Protein AF-A0A8T3T2T7-F1 (afdb_monomer_lite)

Secondary structure (DSSP, 8-state):
-PPP---------------TTSSSSSTTHHHHHHHHHHHHHHHHHHHHHHHHHHHHH-TTS-TT---HHHHHHHHHHHHHHHHHHHHHHHHHHHHHT-HHHHHHHHHHHHHHHHHHHHHHHHHHTTHHHHT-STTS--SHHHHHHHHHHHHHHHHHHHHHHHHHSS------GGGGGHHHHHHHHHHHHHHH-GGGS---S-HHHHHHHHH-TTSPPPTTSSHHHHHHHHHHHHHHHHHHHHHHHHHHHH--GGGGGG--

Sequence (260 aa):
MPIPTNELAGKWDDPGASPAAASTTVAGAGDDAHRGADVALIVLALGLTMVTAIVAASPVVAAAIVNNRFDITIVTAAMLVSTAVAALGWARGRVINDAAALLRSSAFAVLAMLNGLTLLVALTGADVALGATLDSPGQLPLFAGIVGRGMAVVLLVVAGWLTLSRGTPGIRPMLVLAPAAVVLMVLTVAAAAPQSIPQLAPPWALASIVADPTARLPFGAAPALVVINGVIGVGFLAAALLAHRSFRRSGRAGDALLAA

Radius of gyration: 25.63 Å; chains: 1; bounding box: 58×38×92 Å

Foldseek 3Di:
DDDDDDPPPPDDDDDDPDPPPPDPPPVPPVVVVLVVLVVVVVCVVVVVLVVVVCQVPDLQDQLDPCPVVVVLVVLVVLLVVLQVQLVVLLVVCVVVLFPLSLLLSLLSVLSNLLSVVVNVCVVVVVCQVQCVDLQRNACLNVVLVLLSLVLSLVSLLVSLVCLVDPDGDRDDSVCSCVSNVVSVVVSVVCSVCVVPDPCQFDPVQSVVCSVPSRDRRPDPRGVSSVVSVVVSSVSVVSSVVSVVVSCVPVVDCVCSVVSD

pLDDT: mean 80.49, std 14.53, range [39.19, 96.94]

Structure (mmCIF, N/CA/C/O backbone):
data_AF-A0A8T3T2T7-F1
#
_entry.id   AF-A0A8T3T2T7-F1
#
loop_
_atom_site.group_PDB
_atom_site.id
_atom_site.type_symbol
_atom_site.label_atom_id
_atom_site.label_alt_id
_atom_site.label_comp_id
_atom_site.label_asym_id
_atom_site.label_entity_id
_atom_site.label_seq_id
_atom_site.pdbx_PDB_ins_code
_atom_site.Cartn_x
_atom_site.Cartn_y
_atom_site.Cartn_z
_atom_site.occupancy
_atom_site.B_iso_or_equiv
_atom_site.auth_seq_id
_atom_site.auth_comp_id
_atom_site.auth_asym_id
_atom_site.auth_atom_id
_atom_site.pdbx_PDB_model_num
ATOM 1 N N . MET A 1 1 ? -5.778 -10.343 64.862 1.00 53.03 1 MET A N 1
ATOM 2 C CA . MET A 1 1 ? -6.121 -8.906 64.920 1.00 53.03 1 MET A CA 1
ATOM 3 C C . MET A 1 1 ? -7.376 -8.705 64.080 1.00 53.03 1 MET A C 1
ATOM 5 O O . MET A 1 1 ? -7.280 -8.867 62.870 1.00 53.03 1 MET A O 1
ATOM 9 N N . PRO A 1 2 ? -8.552 -8.512 64.696 1.00 53.88 2 PRO A N 1
ATOM 10 C CA . PRO A 1 2 ? -9.807 -8.344 63.970 1.00 53.88 2 PRO A CA 1
ATOM 11 C C . PRO A 1 2 ? -9.965 -6.888 63.511 1.00 53.88 2 PRO A C 1
ATOM 13 O O . PRO A 1 2 ? -9.676 -5.963 64.268 1.00 53.88 2 PRO A O 1
ATOM 16 N N . ILE A 1 3 ? -10.388 -6.698 62.261 1.00 57.47 3 ILE A N 1
ATOM 17 C CA . ILE A 1 3 ? -10.678 -5.384 61.674 1.00 57.47 3 ILE A CA 1
ATOM 18 C C . ILE A 1 3 ? -12.125 -5.022 62.045 1.00 57.47 3 ILE A C 1
ATOM 20 O O . ILE A 1 3 ? -13.018 -5.821 61.759 1.00 57.47 3 ILE A O 1
ATOM 24 N N . PRO A 1 4 ? -12.382 -3.865 62.680 1.00 59.62 4 PRO A N 1
ATOM 25 C CA . PRO A 1 4 ? -13.736 -3.449 63.015 1.00 59.62 4 PRO A CA 1
ATOM 26 C C . PRO A 1 4 ? -14.513 -3.037 61.758 1.00 59.62 4 PRO A C 1
ATOM 28 O O . PRO A 1 4 ? -14.078 -2.202 60.964 1.00 59.62 4 PRO A O 1
ATOM 31 N N . THR A 1 5 ? -15.685 -3.644 61.600 1.00 60.12 5 THR A N 1
ATOM 32 C CA . THR A 1 5 ? -16.750 -3.267 60.672 1.00 60.12 5 THR A CA 1
ATOM 33 C C . THR A 1 5 ? -17.430 -1.998 61.178 1.00 60.12 5 THR A C 1
ATOM 35 O O . THR A 1 5 ? -18.250 -2.060 62.090 1.00 60.12 5 THR A O 1
ATOM 38 N N . ASN A 1 6 ? -17.091 -0.849 60.593 1.00 60.56 6 ASN A N 1
ATOM 39 C CA . ASN A 1 6 ? -17.832 0.385 60.829 1.00 60.56 6 ASN A CA 1
ATOM 40 C C . ASN 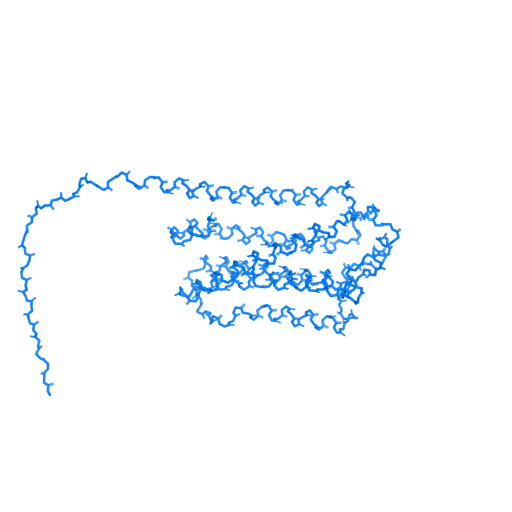A 1 6 ? -19.101 0.396 59.975 1.00 60.56 6 ASN A C 1
ATOM 42 O O . ASN A 1 6 ? -19.067 0.633 58.767 1.00 60.56 6 ASN A O 1
ATOM 46 N N . GLU A 1 7 ? -20.217 0.158 60.659 1.00 55.66 7 GLU A N 1
ATOM 47 C CA . GLU A 1 7 ? -21.539 0.667 60.324 1.00 55.66 7 GLU A CA 1
ATOM 48 C C . GLU A 1 7 ? -21.460 2.180 60.078 1.00 55.66 7 GLU A C 1
ATOM 50 O O . GLU A 1 7 ? -21.420 2.988 61.002 1.00 55.66 7 GLU A O 1
ATOM 55 N N . LEU A 1 8 ? -21.465 2.582 58.811 1.00 60.19 8 LEU A N 1
ATOM 56 C CA . LEU A 1 8 ? -21.873 3.925 58.415 1.00 60.19 8 LEU A CA 1
ATOM 57 C C . LEU A 1 8 ? -23.246 3.816 57.760 1.00 60.19 8 LEU A C 1
ATOM 59 O O . LEU A 1 8 ? -23.422 4.022 56.562 1.00 60.19 8 LEU A O 1
ATOM 63 N N . ALA A 1 9 ? -24.229 3.488 58.601 1.00 56.09 9 ALA A N 1
ATOM 64 C CA . ALA A 1 9 ? -25.647 3.720 58.360 1.00 56.09 9 ALA A CA 1
ATOM 65 C C . ALA A 1 9 ? -25.924 5.234 58.459 1.00 56.09 9 ALA A C 1
ATOM 67 O O . ALA A 1 9 ? -26.544 5.735 59.394 1.00 56.09 9 ALA A O 1
ATOM 68 N N . GLY A 1 10 ? -25.377 5.980 57.499 1.00 60.47 10 GLY A N 1
ATOM 69 C CA . GLY A 1 10 ? -25.611 7.403 57.301 1.00 60.47 10 GLY A CA 1
ATOM 70 C C . GLY A 1 10 ? -26.819 7.608 56.401 1.00 60.47 10 GLY A C 1
ATOM 71 O O . GLY A 1 10 ? -26.692 7.673 55.185 1.00 60.47 10 GLY A O 1
ATOM 72 N N . LYS A 1 11 ? -27.979 7.679 57.045 1.00 57.69 11 LYS A N 1
ATOM 73 C CA . LYS A 1 11 ? -29.258 8.209 56.570 1.00 57.69 11 LYS A CA 1
ATOM 74 C C . LYS A 1 11 ? -29.075 9.480 55.719 1.00 57.69 11 LYS A C 1
ATOM 76 O O . LYS A 1 11 ? -28.723 10.526 56.258 1.00 57.69 11 LYS A O 1
ATOM 81 N N . TRP A 1 12 ? -29.362 9.384 54.422 1.00 66.31 12 TRP A N 1
ATOM 82 C CA . TRP A 1 12 ? -29.541 10.521 53.513 1.00 66.31 12 TRP A CA 1
ATOM 83 C C . TRP A 1 12 ? -30.863 10.352 52.759 1.00 66.31 12 TRP A C 1
ATOM 85 O O . TRP A 1 12 ? -30.879 10.052 51.572 1.00 66.31 12 TRP A O 1
ATOM 95 N N . ASP A 1 13 ? -31.959 10.543 53.485 1.00 61.62 13 ASP A N 1
ATOM 96 C CA . ASP A 1 13 ? -33.212 11.041 52.917 1.00 61.62 13 ASP A CA 1
ATOM 97 C C . ASP A 1 13 ? -33.196 12.556 53.244 1.00 61.62 13 ASP A C 1
ATOM 99 O O . ASP A 1 13 ? -32.770 12.940 54.335 1.00 61.62 13 ASP A O 1
ATOM 103 N N . ASP A 1 14 ? -33.595 13.502 52.399 1.00 64.06 14 ASP A N 1
ATOM 104 C CA . ASP A 1 14 ? -34.729 13.449 51.483 1.00 64.06 14 ASP A CA 1
ATOM 105 C C . ASP A 1 14 ? -34.719 14.733 50.579 1.00 64.06 14 ASP A C 1
ATOM 107 O O . ASP A 1 14 ? -33.668 15.367 50.443 1.00 64.06 14 ASP A O 1
ATOM 111 N N . PRO A 1 15 ? -35.807 15.174 49.919 1.00 56.22 15 PRO A N 1
ATOM 112 C CA . PRO A 1 15 ? -35.941 15.240 48.467 1.00 56.22 15 PRO A CA 1
ATOM 113 C C . PRO A 1 15 ? -36.160 16.685 47.945 1.00 56.22 15 PRO A C 1
ATOM 115 O O . PRO A 1 15 ? -36.393 17.625 48.699 1.00 56.22 15 PRO A O 1
ATOM 118 N N . GLY A 1 16 ? -36.181 16.891 46.625 1.00 53.12 16 GLY A N 1
ATOM 119 C CA . GLY A 1 16 ? -37.033 17.960 46.067 1.00 53.12 16 GLY A CA 1
ATOM 120 C C . GLY A 1 16 ? -36.395 19.203 45.441 1.00 53.12 16 GLY A C 1
ATOM 121 O O . GLY A 1 16 ? -37.136 20.106 45.063 1.00 53.12 16 GLY A O 1
ATOM 122 N N . ALA A 1 17 ? -35.086 19.263 45.203 1.00 53.06 17 ALA A N 1
ATOM 123 C CA . ALA A 1 17 ? -34.571 20.176 44.179 1.00 53.06 17 ALA A CA 1
ATOM 124 C C . ALA A 1 17 ? -34.458 19.393 42.871 1.00 53.06 17 ALA A C 1
ATOM 126 O O . ALA A 1 17 ? -33.544 18.595 42.703 1.00 53.06 17 ALA A O 1
ATOM 127 N N . SER A 1 18 ? -35.429 19.565 41.976 1.00 58.34 18 SER A N 1
ATOM 128 C CA . SER A 1 18 ? -35.430 18.964 40.643 1.00 58.34 18 SER A CA 1
ATOM 129 C C . SER A 1 18 ? -34.652 19.867 39.674 1.00 58.34 18 SER A C 1
ATOM 131 O O . SER A 1 18 ? -35.211 20.863 39.216 1.00 58.34 18 SER A O 1
ATOM 133 N N . PRO A 1 19 ? -33.388 19.569 39.307 1.00 59.16 19 PRO A N 1
ATOM 134 C CA . PRO A 1 19 ? -32.694 20.253 38.212 1.00 59.16 19 PRO A CA 1
ATOM 135 C C . PRO A 1 19 ? -33.139 19.733 36.829 1.00 59.16 19 PRO A C 1
ATOM 137 O O . PRO A 1 19 ? -32.370 19.758 35.872 1.00 59.16 19 PRO A O 1
ATOM 140 N N . ALA A 1 20 ? -34.377 19.246 36.693 1.00 55.22 20 ALA A N 1
ATOM 141 C CA . ALA A 1 20 ? -34.863 18.553 35.498 1.00 55.22 20 ALA A CA 1
ATOM 142 C C . ALA A 1 20 ? -35.184 19.463 34.291 1.00 55.22 20 ALA A C 1
ATOM 144 O O . ALA A 1 20 ? -35.705 18.971 33.296 1.00 55.22 20 ALA A O 1
ATOM 145 N N . ALA A 1 21 ? -34.898 20.770 34.338 1.00 54.91 21 ALA A N 1
ATOM 146 C CA . ALA A 1 21 ? -35.395 21.712 33.326 1.00 54.91 21 ALA A CA 1
ATOM 147 C C . ALA A 1 21 ? -34.329 22.470 32.510 1.00 54.91 21 ALA A C 1
ATOM 149 O O . ALA A 1 21 ? -34.705 23.284 31.673 1.00 54.91 21 ALA A O 1
ATOM 150 N N . ALA A 1 22 ? -33.024 22.234 32.699 1.00 53.25 22 ALA A N 1
ATOM 151 C CA . ALA A 1 22 ? -31.994 23.085 32.077 1.00 53.25 22 ALA A CA 1
ATOM 152 C C . ALA A 1 22 ? -30.878 22.343 31.316 1.00 53.25 22 ALA A C 1
ATOM 154 O O . ALA A 1 22 ? -29.789 22.886 31.151 1.00 53.25 22 ALA A O 1
ATOM 155 N N . SER A 1 23 ? -31.115 21.119 30.835 1.00 54.94 23 SER A N 1
ATOM 156 C CA . SER A 1 23 ? -30.102 20.347 30.087 1.00 54.94 23 SER A CA 1
ATOM 157 C C . SER A 1 23 ? -30.572 19.804 28.731 1.00 54.94 23 SER A C 1
ATOM 159 O O . SER A 1 23 ? -29.945 18.906 28.176 1.00 54.94 23 SER A O 1
ATOM 161 N N . THR A 1 24 ? -31.645 20.348 28.150 1.00 55.62 24 THR A N 1
ATOM 162 C CA . THR A 1 24 ? -32.272 19.797 26.932 1.00 55.62 24 THR A CA 1
ATOM 163 C C . THR A 1 24 ? -31.865 20.432 25.597 1.00 55.62 24 THR A C 1
ATOM 165 O O . THR A 1 24 ? -32.398 20.017 24.574 1.00 55.62 24 THR A O 1
ATOM 168 N N . THR A 1 25 ? -30.915 21.372 25.524 1.00 53.91 25 THR A N 1
ATOM 169 C CA . THR A 1 25 ? -30.736 22.167 24.280 1.00 53.91 25 THR A CA 1
ATOM 170 C C . THR A 1 25 ? -29.337 22.256 23.668 1.00 53.91 25 THR A C 1
ATOM 172 O O . THR A 1 25 ? -29.183 22.953 22.672 1.00 53.91 25 THR A O 1
ATOM 175 N N . VAL A 1 26 ? -28.327 21.520 24.150 1.00 54.91 26 VAL A N 1
ATOM 176 C CA . VAL A 1 26 ? -26.974 21.548 23.526 1.00 54.91 26 VAL A CA 1
ATOM 177 C C . VAL A 1 26 ? -26.614 20.253 22.776 1.00 54.91 26 VAL A C 1
ATOM 179 O O . VAL A 1 26 ? -25.619 20.202 22.061 1.00 54.91 26 VAL A O 1
ATOM 182 N N . ALA A 1 27 ? -27.450 19.213 22.842 1.00 55.09 27 ALA A N 1
ATOM 183 C CA . ALA A 1 27 ? -27.153 17.911 22.233 1.00 55.09 27 ALA A CA 1
ATOM 184 C C . ALA A 1 27 ? -27.260 17.866 20.689 1.00 55.09 27 ALA A C 1
ATOM 186 O O . ALA A 1 27 ? -26.823 16.893 20.091 1.00 55.09 27 ALA A O 1
ATOM 187 N N . GLY A 1 28 ? -27.812 18.892 20.027 1.00 54.81 28 GLY A N 1
ATOM 188 C CA . GLY A 1 28 ? -28.055 18.862 18.574 1.00 54.81 28 GLY A CA 1
ATOM 189 C C . GLY A 1 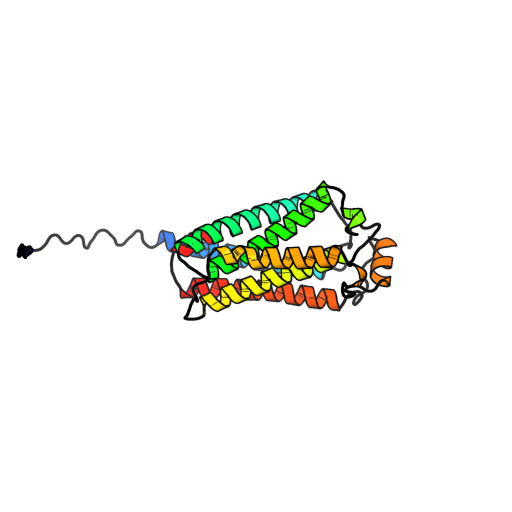28 ? -26.888 19.321 17.691 1.00 54.81 28 GLY A C 1
ATOM 190 O O . GLY A 1 28 ? -26.733 18.830 16.582 1.00 54.81 28 GLY A O 1
ATOM 191 N N . ALA A 1 29 ? -26.037 20.238 18.165 1.00 57.25 29 ALA A N 1
ATOM 192 C CA . ALA A 1 29 ? -25.035 20.877 17.301 1.00 57.25 29 ALA A CA 1
ATOM 193 C C . ALA A 1 29 ? -23.798 19.998 17.016 1.00 57.25 29 ALA A C 1
ATOM 195 O O . ALA A 1 29 ? -23.110 20.202 16.017 1.00 57.25 29 ALA A O 1
ATOM 196 N N . GLY A 1 30 ? -23.504 19.022 17.883 1.00 59.91 30 GLY A N 1
ATOM 197 C CA . GLY A 1 30 ? -22.358 18.121 17.718 1.00 59.91 30 GLY A CA 1
ATOM 198 C C . GLY A 1 30 ? -22.584 17.042 16.658 1.00 59.91 30 GLY A C 1
ATOM 199 O O . GLY A 1 30 ? -21.675 16.744 15.882 1.00 59.91 30 GLY A O 1
ATOM 200 N N . ASP A 1 31 ? -23.801 16.502 16.580 1.00 66.19 31 ASP A N 1
ATOM 201 C CA . ASP A 1 31 ? -24.128 15.361 15.716 1.00 66.19 31 ASP A CA 1
ATOM 202 C C . ASP A 1 31 ? -24.105 15.721 14.221 1.00 66.19 31 ASP A C 1
ATOM 204 O O . ASP A 1 31 ? -23.699 14.905 13.386 1.00 66.19 31 ASP A O 1
ATOM 208 N N . ASP A 1 32 ? -24.469 16.958 13.873 1.00 68.31 32 ASP A N 1
ATOM 209 C CA . ASP A 1 32 ? -24.485 17.426 12.482 1.00 68.31 32 ASP A CA 1
ATOM 210 C C . ASP A 1 32 ? -23.070 17.638 11.920 1.00 68.31 32 ASP A C 1
ATOM 212 O O . ASP A 1 32 ? -22.798 17.291 10.766 1.00 68.31 32 ASP A O 1
ATOM 216 N N . ALA A 1 33 ? -22.130 18.120 12.741 1.00 69.06 33 ALA A N 1
ATOM 217 C CA . ALA A 1 33 ? -20.738 18.318 12.331 1.00 69.06 33 ALA A CA 1
ATOM 218 C C . ALA A 1 33 ? -20.026 16.988 12.019 1.00 69.06 33 ALA A C 1
ATOM 220 O O . ALA A 1 33 ? -19.273 16.892 11.049 1.00 69.06 33 ALA A O 1
ATOM 221 N N . HIS A 1 34 ? -20.314 15.941 12.798 1.00 69.12 34 HIS A N 1
ATOM 222 C CA . HIS A 1 34 ? -19.716 14.614 12.616 1.00 69.12 34 HIS A CA 1
ATOM 223 C C . HIS A 1 34 ? -20.232 13.937 11.342 1.00 69.12 34 HIS A C 1
ATOM 225 O O . HIS A 1 34 ? -19.456 13.364 10.579 1.00 69.12 34 HIS A O 1
ATOM 231 N N . ARG A 1 35 ? -21.533 14.081 11.052 1.00 72.94 35 ARG A N 1
ATOM 232 C CA . ARG A 1 35 ? -22.122 13.608 9.791 1.00 72.94 35 ARG A CA 1
ATOM 233 C C . ARG A 1 35 ? -21.519 14.309 8.578 1.00 72.94 35 ARG A C 1
ATOM 235 O O . ARG A 1 35 ? -21.291 13.659 7.561 1.00 72.94 35 ARG A O 1
ATOM 242 N N . GLY A 1 36 ? -21.252 15.612 8.683 1.00 74.88 36 GLY A N 1
ATOM 243 C CA . GLY A 1 36 ? -20.601 16.381 7.623 1.00 74.88 36 GLY A CA 1
ATOM 244 C C . GLY A 1 36 ? -19.200 15.861 7.297 1.00 74.88 36 GLY A C 1
ATOM 245 O O . GLY A 1 36 ? -18.897 15.631 6.127 1.00 74.88 36 GLY A O 1
ATOM 246 N N . ALA A 1 37 ? -18.377 15.616 8.321 1.00 67.75 37 ALA A N 1
ATOM 247 C CA . ALA A 1 37 ? -17.019 15.095 8.160 1.00 67.75 37 ALA A CA 1
ATOM 248 C C . ALA A 1 37 ? -16.999 13.677 7.560 1.00 67.75 37 ALA A C 1
ATOM 250 O O . ALA A 1 37 ? -16.259 13.416 6.612 1.00 67.75 37 ALA A O 1
ATOM 251 N N . ASP A 1 38 ? -17.880 12.788 8.026 1.00 65.00 38 ASP A N 1
ATOM 252 C CA . ASP A 1 38 ? -18.007 11.434 7.473 1.00 65.00 38 ASP A CA 1
ATOM 253 C C . ASP A 1 38 ? -18.404 11.447 5.994 1.00 65.00 38 ASP A C 1
ATOM 255 O O . ASP A 1 38 ? -17.822 10.731 5.173 1.00 65.00 38 ASP A O 1
ATOM 259 N N . VAL A 1 39 ? -19.393 12.271 5.632 1.00 73.50 39 VAL A N 1
ATOM 260 C CA . VAL A 1 39 ? -19.821 12.423 4.236 1.00 73.50 39 VAL A CA 1
ATOM 261 C C . VAL A 1 39 ? -18.688 13.014 3.403 1.00 73.50 39 VAL A C 1
ATOM 263 O O . VAL A 1 39 ? -18.429 12.513 2.310 1.00 73.50 39 VAL A O 1
ATOM 266 N N . ALA A 1 40 ? -17.973 14.016 3.920 1.00 71.62 40 ALA A N 1
ATOM 267 C CA . ALA A 1 40 ? -16.825 14.604 3.239 1.00 71.62 40 ALA A CA 1
ATOM 268 C C . ALA A 1 40 ? -15.717 13.570 2.990 1.00 71.62 40 ALA A C 1
ATOM 270 O O . ALA A 1 40 ? -15.207 13.501 1.875 1.00 71.62 40 ALA A O 1
ATOM 271 N N . LEU A 1 41 ? -15.395 12.716 3.968 1.00 68.00 41 LEU A N 1
ATOM 272 C CA . LEU A 1 41 ? -14.404 11.645 3.817 1.00 68.00 41 LEU A CA 1
ATOM 273 C C . LEU A 1 41 ? -14.839 10.585 2.799 1.00 68.00 41 LEU A C 1
ATOM 275 O O . LEU A 1 41 ? -14.024 10.150 1.985 1.00 68.00 41 LEU A O 1
ATOM 279 N N . ILE A 1 42 ? -16.116 10.189 2.795 1.00 73.94 42 ILE A N 1
ATOM 280 C CA . ILE A 1 42 ? -16.654 9.239 1.806 1.00 73.94 42 ILE A CA 1
ATOM 281 C C . ILE A 1 42 ? -16.610 9.842 0.403 1.00 73.94 42 ILE A C 1
ATOM 283 O O . ILE A 1 42 ? -16.153 9.185 -0.532 1.00 73.94 42 ILE A O 1
ATOM 287 N N . VAL A 1 43 ? -17.063 11.088 0.250 1.00 75.06 43 VAL A N 1
ATOM 288 C CA . VAL A 1 43 ? -17.048 11.803 -1.032 1.00 75.06 43 VAL A CA 1
ATOM 289 C C . VAL A 1 43 ? -15.615 11.996 -1.514 1.00 75.06 43 VAL A C 1
ATOM 291 O O . VAL A 1 43 ? -15.342 11.759 -2.687 1.00 75.06 43 VAL A O 1
ATOM 294 N N . LEU A 1 44 ? -14.687 12.346 -0.620 1.00 71.56 44 LEU A N 1
ATOM 295 C CA . LEU A 1 44 ? -13.269 12.471 -0.936 1.00 71.56 44 LEU A CA 1
ATOM 296 C C . LEU A 1 44 ? -12.688 11.131 -1.392 1.00 71.56 44 LEU A C 1
ATOM 298 O O . LEU A 1 44 ? -12.035 11.085 -2.427 1.00 71.56 44 LEU A O 1
ATOM 302 N N . ALA A 1 45 ? -12.956 10.038 -0.673 1.00 70.44 45 ALA A N 1
ATOM 303 C CA . ALA A 1 45 ? -12.472 8.708 -1.031 1.00 70.44 45 ALA A CA 1
ATOM 304 C C . ALA A 1 45 ? -13.040 8.231 -2.378 1.00 70.44 45 ALA A C 1
ATOM 306 O O . ALA A 1 45 ? -12.291 7.735 -3.223 1.00 70.44 45 ALA A O 1
ATOM 307 N N . LEU A 1 46 ? -14.345 8.412 -2.610 1.00 74.81 46 LEU A N 1
ATOM 308 C CA . LEU A 1 46 ? -14.993 8.090 -3.884 1.00 74.81 46 LEU A CA 1
ATOM 309 C C . LEU A 1 46 ? -14.456 8.963 -5.019 1.00 74.81 46 LEU A C 1
ATOM 311 O O . LEU A 1 46 ? -14.153 8.441 -6.088 1.00 74.81 46 LEU A O 1
ATOM 315 N N . GLY A 1 47 ? -14.276 10.261 -4.774 1.00 76.06 47 GLY A N 1
ATOM 316 C CA . GLY A 1 47 ? -13.691 11.205 -5.719 1.00 76.06 47 GLY A CA 1
ATOM 317 C C . GLY A 1 47 ? -12.262 10.819 -6.092 1.00 76.06 47 GLY A C 1
ATOM 318 O O . GLY A 1 47 ? -11.962 10.688 -7.274 1.00 76.06 47 GLY A O 1
ATOM 319 N N . LEU A 1 48 ? -11.402 10.537 -5.107 1.00 70.31 48 LEU A N 1
ATOM 320 C CA . LEU A 1 48 ? -10.028 10.080 -5.344 1.00 70.31 48 LEU A CA 1
ATOM 321 C C . LEU A 1 48 ? -10.002 8.765 -6.128 1.00 70.31 48 LEU A C 1
ATOM 323 O O . LEU A 1 48 ? -9.204 8.613 -7.052 1.00 70.31 48 LEU A O 1
ATOM 327 N N . THR A 1 49 ? -10.884 7.824 -5.783 1.00 71.88 49 THR A N 1
ATOM 328 C CA . THR A 1 49 ? -10.987 6.525 -6.464 1.00 71.88 49 THR A CA 1
ATOM 329 C C . THR A 1 49 ? -11.441 6.705 -7.910 1.00 71.88 49 THR A C 1
ATOM 331 O O . THR A 1 49 ? -10.850 6.122 -8.816 1.00 71.88 49 THR A O 1
ATOM 334 N N . MET A 1 50 ? -12.447 7.550 -8.144 1.00 77.31 50 MET A N 1
ATOM 335 C CA . MET A 1 50 ? -12.960 7.859 -9.476 1.00 77.31 50 MET A CA 1
ATOM 336 C C . MET A 1 50 ? -11.905 8.570 -10.325 1.00 77.31 50 MET A C 1
ATOM 338 O O . MET A 1 50 ? -11.676 8.167 -11.461 1.00 77.31 50 MET A O 1
ATOM 342 N N . VAL A 1 51 ? -11.205 9.563 -9.769 1.00 71.88 51 VAL A N 1
ATOM 343 C CA . VAL A 1 51 ? -10.086 10.240 -10.442 1.00 71.88 51 VAL A CA 1
ATOM 344 C C . VAL A 1 51 ? -8.984 9.238 -10.775 1.00 71.88 51 VAL A C 1
ATOM 346 O O . VAL A 1 51 ? -8.522 9.208 -11.910 1.00 71.88 51 VAL A O 1
ATOM 349 N N . THR A 1 52 ? -8.615 8.363 -9.838 1.00 72.25 52 THR A N 1
ATOM 350 C CA . THR A 1 52 ? -7.603 7.319 -10.068 1.00 72.25 52 THR A CA 1
ATOM 351 C C . THR A 1 52 ? -8.030 6.366 -11.185 1.00 72.25 52 THR A C 1
ATOM 353 O O . THR A 1 52 ? -7.224 6.049 -12.055 1.00 72.25 52 THR A O 1
ATOM 356 N N . ALA A 1 53 ? -9.297 5.944 -11.208 1.00 71.56 53 ALA A N 1
ATOM 357 C CA . ALA A 1 53 ? -9.836 5.071 -12.248 1.00 71.56 53 ALA A CA 1
ATOM 358 C C . ALA A 1 53 ? -9.874 5.757 -13.622 1.00 71.56 53 ALA A C 1
ATOM 360 O O . ALA A 1 53 ? -9.498 5.144 -14.617 1.00 71.56 53 ALA A O 1
ATOM 361 N N . ILE A 1 54 ? -10.275 7.032 -13.680 1.00 73.38 54 ILE A N 1
ATOM 362 C CA . ILE A 1 54 ? -10.271 7.831 -14.913 1.00 73.38 54 ILE A CA 1
ATOM 363 C C . ILE A 1 54 ? -8.843 7.992 -15.433 1.00 73.38 54 ILE A C 1
ATOM 365 O O . ILE A 1 54 ? -8.604 7.774 -16.616 1.00 73.38 54 ILE A O 1
ATOM 369 N N . VAL A 1 55 ? -7.890 8.336 -14.563 1.00 69.88 55 VAL A N 1
ATOM 370 C CA . VAL A 1 55 ? -6.474 8.474 -14.932 1.00 69.88 55 VAL A CA 1
ATOM 371 C C . VAL A 1 55 ? -5.914 7.138 -15.422 1.00 69.88 55 VAL A C 1
ATOM 373 O O . VAL A 1 55 ? -5.264 7.109 -16.461 1.00 69.88 55 VAL A O 1
ATOM 376 N N . ALA A 1 56 ? -6.221 6.033 -14.739 1.00 67.19 56 ALA A N 1
ATOM 377 C CA . ALA A 1 56 ? -5.767 4.696 -15.123 1.00 67.19 56 ALA A CA 1
ATOM 378 C C . ALA A 1 56 ? -6.380 4.199 -16.444 1.00 67.19 56 ALA A C 1
ATOM 380 O O . ALA A 1 56 ? -5.732 3.457 -17.178 1.00 67.19 56 ALA A O 1
ATOM 381 N N . ALA A 1 57 ? -7.620 4.589 -16.750 1.00 68.44 57 ALA A N 1
ATOM 382 C CA . ALA A 1 57 ? -8.306 4.222 -17.987 1.00 68.44 57 ALA A CA 1
ATOM 383 C C . ALA A 1 57 ? -8.042 5.203 -19.141 1.00 68.44 57 ALA A C 1
ATOM 385 O O . ALA A 1 57 ? -8.384 4.900 -20.285 1.00 68.44 57 ALA A O 1
ATOM 386 N N . SER A 1 58 ? -7.471 6.380 -18.863 1.00 60.50 58 SER A N 1
ATOM 387 C CA . SER A 1 58 ? -7.263 7.419 -19.866 1.00 60.50 58 SER A CA 1
ATOM 388 C C . SER A 1 58 ? -6.112 7.043 -20.804 1.00 60.50 58 SER A C 1
ATOM 390 O O . SER A 1 58 ? -4.957 7.012 -20.381 1.00 60.50 58 SER A O 1
ATOM 392 N N . PRO A 1 59 ? -6.377 6.843 -22.108 1.00 57.38 59 PRO A N 1
ATOM 393 C CA . PRO A 1 59 ? -5.336 6.535 -23.085 1.00 57.38 59 PRO A CA 1
ATOM 394 C C . PRO A 1 59 ? -4.486 7.764 -23.451 1.00 57.38 59 PRO A C 1
ATOM 396 O O . PRO A 1 59 ? -3.578 7.656 -24.271 1.00 57.38 59 PRO A O 1
ATOM 399 N N . VAL A 1 60 ? -4.812 8.945 -22.914 1.00 56.88 60 VAL A N 1
ATOM 400 C CA . VAL A 1 60 ? -4.172 10.230 -23.247 1.00 56.88 60 VAL A CA 1
ATOM 401 C C . VAL A 1 60 ? -3.037 10.573 -22.276 1.00 56.88 60 VAL A C 1
ATOM 403 O O . VAL A 1 60 ? -2.186 11.396 -22.602 1.00 56.88 60 VAL A O 1
ATOM 406 N N . VAL A 1 61 ? -2.984 9.935 -21.104 1.00 53.66 61 VAL A N 1
ATOM 407 C CA . VAL A 1 61 ? -1.912 10.166 -20.131 1.00 53.66 61 VAL A CA 1
ATOM 408 C C . VAL A 1 61 ? -0.675 9.405 -20.602 1.00 53.66 61 VAL A C 1
ATOM 410 O O . VAL A 1 61 ? -0.643 8.177 -20.560 1.00 53.66 61 VAL A O 1
ATOM 413 N N . ALA A 1 62 ? 0.328 10.129 -21.106 1.00 55.22 62 ALA A N 1
ATOM 414 C CA . ALA A 1 62 ? 1.619 9.536 -21.434 1.00 55.22 62 ALA A CA 1
ATOM 415 C C . ALA A 1 62 ? 2.180 8.830 -20.191 1.00 55.22 62 ALA A C 1
ATOM 417 O O . ALA A 1 62 ? 2.149 9.391 -19.093 1.00 55.22 62 ALA A O 1
ATOM 418 N N . ALA A 1 63 ? 2.687 7.608 -20.370 1.00 54.69 63 ALA A N 1
ATOM 419 C CA . ALA A 1 63 ? 3.185 6.777 -19.275 1.00 54.69 63 ALA A CA 1
ATOM 420 C C . ALA A 1 63 ? 4.314 7.463 -18.480 1.00 54.69 63 ALA A C 1
ATOM 422 O O . ALA A 1 63 ? 4.503 7.165 -17.302 1.00 54.69 63 ALA A O 1
ATOM 423 N N . ALA A 1 64 ? 5.015 8.418 -19.101 1.00 55.53 64 ALA A N 1
ATOM 424 C CA . ALA A 1 64 ? 6.099 9.173 -18.498 1.00 55.53 64 ALA A CA 1
ATOM 425 C C . ALA A 1 64 ? 5.977 10.691 -18.751 1.00 55.53 64 ALA A C 1
ATOM 427 O O . ALA A 1 64 ? 6.712 11.263 -19.548 1.00 55.53 64 ALA A O 1
ATOM 428 N N . ILE A 1 65 ? 5.097 11.388 -18.024 1.00 53.41 65 ILE A N 1
ATOM 429 C CA . ILE A 1 65 ? 5.390 12.782 -17.635 1.00 53.41 65 ILE A CA 1
ATOM 430 C C . ILE A 1 65 ? 5.848 12.729 -16.179 1.00 53.41 65 ILE A C 1
ATOM 432 O O . ILE A 1 65 ? 5.087 12.985 -15.248 1.00 53.41 65 ILE A O 1
ATOM 436 N N . VAL A 1 66 ? 7.098 12.307 -15.979 1.00 61.44 66 VAL A N 1
ATOM 437 C CA . VAL A 1 66 ? 7.675 12.125 -14.644 1.00 61.44 66 VAL A CA 1
ATOM 438 C C . VAL A 1 66 ? 8.248 13.457 -14.177 1.00 61.44 66 VAL A C 1
ATOM 440 O O . VAL A 1 66 ? 9.408 13.786 -14.421 1.00 61.44 66 VAL A O 1
ATOM 443 N N . ASN A 1 67 ? 7.433 14.265 -13.501 1.00 78.69 67 ASN A N 1
ATOM 444 C CA . ASN A 1 67 ? 7.975 15.377 -12.730 1.00 78.69 67 ASN A CA 1
ATOM 445 C C . ASN A 1 67 ? 8.546 14.821 -11.420 1.00 78.69 67 ASN A C 1
ATOM 447 O O . ASN A 1 67 ? 7.826 14.695 -10.430 1.00 78.69 67 ASN A O 1
ATOM 451 N N . ASN A 1 68 ? 9.847 14.519 -11.418 1.00 81.06 68 ASN A N 1
ATOM 452 C CA . ASN A 1 68 ? 10.537 13.928 -10.268 1.00 81.06 68 ASN A CA 1
ATOM 453 C C . ASN A 1 68 ? 10.344 14.747 -8.976 1.00 81.06 68 ASN A C 1
ATOM 455 O O . ASN A 1 68 ? 10.225 14.194 -7.888 1.00 81.06 68 ASN A O 1
ATOM 459 N N . ARG A 1 69 ? 10.230 16.082 -9.080 1.00 85.31 69 ARG A N 1
ATOM 460 C CA . ARG A 1 69 ? 9.978 16.944 -7.911 1.00 85.31 69 ARG A CA 1
ATOM 461 C C . ARG A 1 69 ? 8.586 16.721 -7.328 1.00 85.31 69 ARG A C 1
ATOM 463 O O . ARG A 1 69 ? 8.423 16.713 -6.109 1.00 85.31 69 ARG A O 1
ATOM 470 N N . PHE A 1 70 ? 7.587 16.563 -8.191 1.00 86.00 70 PHE A N 1
ATOM 471 C CA . PHE A 1 70 ? 6.215 16.324 -7.760 1.00 86.00 70 PHE A CA 1
ATOM 472 C C . PHE A 1 70 ? 6.065 14.930 -7.145 1.00 86.00 70 PHE A C 1
ATOM 474 O O . PHE A 1 70 ? 5.457 14.805 -6.086 1.00 86.00 70 PHE A O 1
ATOM 481 N N . ASP A 1 71 ? 6.696 13.917 -7.743 1.00 85.50 71 ASP A N 1
ATOM 482 C CA . ASP A 1 71 ? 6.682 12.547 -7.219 1.00 85.50 71 ASP A CA 1
ATOM 483 C C . ASP A 1 71 ? 7.336 12.458 -5.833 1.00 85.50 71 ASP A C 1
ATOM 485 O O . ASP A 1 71 ? 6.708 12.006 -4.876 1.00 85.50 71 ASP A O 1
ATOM 489 N N . ILE A 1 72 ? 8.536 13.031 -5.670 1.00 90.31 72 ILE A N 1
ATOM 490 C CA . ILE A 1 72 ? 9.210 13.111 -4.365 1.00 90.31 72 ILE A CA 1
ATOM 491 C C . ILE A 1 72 ? 8.324 13.817 -3.331 1.00 90.31 72 ILE A C 1
ATOM 493 O O . ILE A 1 72 ? 8.245 13.378 -2.181 1.00 90.31 72 ILE A O 1
ATOM 497 N N . THR A 1 73 ? 7.621 14.885 -3.723 1.00 92.56 73 THR A N 1
ATOM 498 C CA . THR A 1 73 ? 6.716 15.610 -2.817 1.00 92.56 73 THR A CA 1
ATOM 499 C C . THR A 1 73 ? 5.540 14.732 -2.381 1.00 92.56 73 THR A C 1
ATOM 501 O O . THR A 1 73 ? 5.233 14.678 -1.188 1.00 92.56 73 THR A O 1
ATOM 504 N N . ILE A 1 74 ? 4.917 14.001 -3.311 1.00 90.31 74 ILE A N 1
ATOM 505 C CA . ILE A 1 74 ? 3.816 13.074 -3.013 1.00 90.31 74 ILE A CA 1
ATOM 506 C C . ILE A 1 74 ? 4.291 11.944 -2.100 1.00 90.31 74 ILE A C 1
ATOM 508 O O . ILE A 1 74 ? 3.653 11.678 -1.080 1.00 90.31 74 ILE A O 1
ATOM 512 N N . VAL A 1 75 ? 5.411 11.298 -2.430 1.00 92.56 75 VAL A N 1
ATOM 513 C CA . VAL A 1 75 ? 5.967 10.187 -1.644 1.00 92.56 75 VAL A CA 1
ATOM 514 C C . VAL A 1 75 ? 6.335 10.656 -0.236 1.00 92.56 75 VAL A C 1
ATOM 516 O O . VAL A 1 75 ? 6.024 9.969 0.739 1.00 92.56 75 VAL A O 1
ATOM 519 N N . THR A 1 76 ? 6.913 11.852 -0.102 1.00 94.25 76 THR A N 1
ATOM 520 C CA . THR A 1 76 ? 7.244 12.447 1.202 1.00 94.25 76 THR A CA 1
ATOM 521 C C . THR A 1 76 ? 5.985 12.726 2.023 1.00 94.25 76 THR A C 1
ATOM 523 O O . THR A 1 76 ? 5.908 12.329 3.186 1.00 94.25 76 THR A O 1
ATOM 526 N N . ALA A 1 77 ? 4.966 13.353 1.429 1.00 93.06 77 ALA A N 1
ATOM 527 C CA . ALA A 1 77 ? 3.702 13.612 2.114 1.00 93.06 77 ALA A CA 1
ATOM 528 C C . ALA A 1 77 ? 3.021 12.303 2.549 1.00 93.06 77 ALA A C 1
ATOM 530 O O . ALA A 1 77 ? 2.608 12.168 3.701 1.00 93.06 77 ALA A O 1
ATOM 531 N N . ALA A 1 78 ? 2.973 11.304 1.663 1.00 93.12 78 ALA A N 1
ATOM 532 C CA . ALA A 1 78 ? 2.416 9.988 1.958 1.00 93.12 78 ALA A CA 1
ATOM 533 C C . ALA A 1 78 ? 3.180 9.274 3.084 1.00 93.12 78 ALA A C 1
ATOM 535 O O . ALA A 1 78 ? 2.559 8.647 3.947 1.00 93.12 78 ALA A O 1
ATOM 536 N N . MET A 1 79 ? 4.512 9.384 3.108 1.00 96.38 79 MET A N 1
ATOM 537 C CA . MET A 1 79 ? 5.367 8.851 4.171 1.00 96.38 79 MET A CA 1
ATOM 538 C C . MET A 1 79 ? 5.053 9.506 5.521 1.00 96.38 79 MET A C 1
ATOM 540 O O . MET A 1 79 ? 4.805 8.792 6.497 1.00 96.38 79 MET A O 1
ATOM 544 N N . LEU A 1 80 ? 4.982 10.840 5.572 1.00 94.44 80 LEU A N 1
ATOM 545 C CA . LEU A 1 80 ? 4.694 11.588 6.799 1.00 94.44 80 LEU A CA 1
ATOM 546 C C . LEU A 1 80 ? 3.296 11.279 7.344 1.00 94.44 80 LEU A C 1
ATOM 548 O O . LEU A 1 80 ? 3.158 10.953 8.524 1.00 94.44 80 LEU A O 1
ATOM 552 N N . VAL A 1 81 ? 2.274 11.309 6.483 1.00 94.19 81 VAL A N 1
ATOM 553 C CA . VAL A 1 81 ? 0.888 11.001 6.870 1.00 94.19 81 VAL A CA 1
ATOM 554 C C . VAL A 1 81 ? 0.778 9.562 7.372 1.00 94.19 81 VAL A C 1
ATOM 556 O O . VAL A 1 81 ? 0.242 9.328 8.454 1.00 94.19 81 VAL A O 1
ATOM 559 N N . SER A 1 82 ? 1.341 8.594 6.641 1.00 94.31 82 SER A N 1
ATOM 560 C CA . SER A 1 82 ? 1.305 7.184 7.055 1.00 94.31 82 SER A CA 1
ATOM 561 C C . SER A 1 82 ? 2.013 6.972 8.395 1.00 94.31 82 SER A C 1
ATOM 563 O O . SER A 1 82 ? 1.512 6.239 9.245 1.00 94.31 82 SER A O 1
ATOM 565 N N . THR A 1 83 ? 3.140 7.653 8.624 1.00 95.44 83 THR A N 1
ATOM 566 C CA . THR A 1 83 ? 3.885 7.583 9.890 1.00 95.44 83 THR A CA 1
ATOM 567 C C . THR A 1 83 ? 3.074 8.163 11.048 1.00 95.44 83 THR A C 1
ATOM 569 O O . THR A 1 83 ? 2.967 7.528 12.098 1.00 95.44 83 THR A O 1
ATOM 572 N N . ALA A 1 84 ? 2.462 9.336 10.858 1.00 93.88 84 ALA A N 1
ATOM 573 C CA . ALA A 1 84 ? 1.641 9.986 11.877 1.00 93.88 84 ALA A CA 1
ATOM 574 C C . ALA A 1 84 ? 0.425 9.126 12.261 1.00 93.88 84 ALA A C 1
ATOM 576 O O . ALA A 1 84 ? 0.187 8.880 13.446 1.00 93.88 84 ALA A O 1
ATOM 577 N N . VAL A 1 85 ? -0.296 8.595 11.266 1.00 93.31 85 VAL A N 1
ATOM 578 C CA . VAL A 1 85 ? -1.462 7.723 11.487 1.00 93.31 85 VAL A CA 1
ATOM 579 C C . VAL A 1 85 ? -1.050 6.410 12.158 1.00 93.31 85 VAL A C 1
ATOM 581 O O . VAL A 1 85 ? -1.724 5.953 13.085 1.00 93.31 85 VAL A O 1
ATOM 584 N N . ALA A 1 86 ? 0.078 5.816 11.755 1.00 94.69 86 ALA A N 1
ATOM 585 C CA . ALA A 1 86 ? 0.613 4.619 12.399 1.00 94.69 86 ALA A CA 1
ATOM 586 C C . ALA A 1 86 ? 0.963 4.874 13.874 1.00 94.69 86 ALA A C 1
ATOM 588 O O . ALA A 1 86 ? 0.549 4.108 14.747 1.00 94.69 86 ALA A O 1
ATOM 589 N N . ALA A 1 87 ? 1.672 5.967 14.171 1.00 94.25 87 ALA A N 1
ATOM 590 C CA . ALA A 1 87 ? 2.063 6.329 15.531 1.00 94.25 87 ALA A CA 1
ATOM 591 C C . ALA A 1 87 ? 0.842 6.586 16.430 1.00 94.25 87 ALA A C 1
ATOM 593 O O . ALA A 1 87 ? 0.769 6.055 17.543 1.00 94.25 87 ALA A O 1
ATOM 594 N N . LEU A 1 88 ? -0.148 7.334 15.928 1.00 92.44 88 LEU A N 1
ATOM 595 C CA . LEU A 1 88 ? -1.390 7.620 16.646 1.00 92.44 88 LEU A CA 1
ATOM 596 C C . LEU A 1 88 ? -2.200 6.342 16.909 1.00 92.44 88 LEU A C 1
ATOM 598 O O . LEU A 1 88 ? -2.599 6.076 18.046 1.00 92.44 88 LEU A O 1
ATOM 602 N N . GLY A 1 89 ? -2.397 5.516 15.876 1.00 90.75 89 GLY A N 1
ATOM 603 C CA . GLY A 1 89 ? -3.118 4.248 15.993 1.00 90.75 89 GLY A CA 1
ATOM 604 C C . GLY A 1 89 ? -2.435 3.273 16.954 1.00 90.75 89 GLY A C 1
ATOM 605 O O . GLY A 1 89 ? -3.105 2.580 17.720 1.00 90.75 89 GLY A O 1
ATOM 606 N N . TRP A 1 90 ? -1.100 3.259 16.983 1.00 93.62 90 TRP A N 1
ATOM 607 C CA . TRP A 1 90 ? -0.330 2.467 17.939 1.00 93.62 90 TRP A CA 1
ATOM 608 C C . TRP A 1 90 ? -0.482 2.974 19.375 1.00 93.62 90 TRP A C 1
ATOM 610 O O . TRP A 1 90 ? -0.759 2.177 20.273 1.00 93.62 90 TRP A O 1
ATOM 620 N N . ALA A 1 91 ? -0.349 4.284 19.608 1.00 92.38 91 ALA A N 1
ATOM 621 C CA . ALA A 1 91 ? -0.540 4.875 20.932 1.00 92.38 91 ALA A CA 1
ATOM 622 C C . ALA A 1 91 ? -1.934 4.552 21.491 1.00 92.38 91 ALA A C 1
ATOM 624 O O . ALA A 1 91 ? -2.052 4.073 22.620 1.00 92.38 91 ALA A O 1
ATOM 625 N N . ARG A 1 92 ? -2.977 4.710 20.668 1.00 88.31 92 ARG A N 1
ATOM 626 C CA . ARG A 1 92 ? -4.363 4.406 21.044 1.00 88.31 92 ARG A CA 1
ATOM 627 C C . ARG A 1 92 ? -4.598 2.911 21.264 1.00 88.31 92 ARG A C 1
ATOM 629 O O . ARG A 1 92 ? -5.195 2.525 22.269 1.00 88.31 92 ARG A O 1
ATOM 636 N N . GLY A 1 93 ? -4.092 2.069 20.363 1.00 88.56 93 GLY A N 1
ATOM 637 C CA . GLY A 1 93 ? -4.226 0.615 20.454 1.00 88.56 93 GLY A CA 1
ATOM 638 C C . GLY A 1 93 ? -3.600 0.041 21.726 1.00 88.56 93 GLY A C 1
ATOM 639 O O . GLY A 1 93 ? -4.157 -0.884 22.310 1.00 88.56 93 GLY A O 1
ATOM 640 N N . ARG A 1 94 ? -2.496 0.631 22.212 1.00 91.56 94 ARG A N 1
ATOM 641 C CA . ARG A 1 94 ? -1.863 0.237 23.483 1.00 91.56 94 ARG A CA 1
ATOM 642 C C . ARG A 1 94 ? -2.705 0.562 24.714 1.00 91.56 94 ARG A C 1
ATOM 644 O O . ARG A 1 94 ? -2.697 -0.213 25.660 1.00 91.56 94 ARG A O 1
ATOM 651 N N . VAL A 1 95 ? -3.407 1.694 24.712 1.00 91.06 95 VAL A N 1
ATOM 652 C CA . VAL A 1 95 ? -4.213 2.134 25.863 1.00 91.06 95 VAL A CA 1
ATOM 653 C C . VAL A 1 95 ? -5.527 1.357 25.945 1.00 91.06 95 VAL A C 1
ATOM 655 O O . VAL A 1 95 ? -5.932 0.939 27.024 1.00 91.06 95 VAL A O 1
ATOM 658 N N . ILE A 1 96 ? -6.184 1.140 24.802 1.00 89.06 96 ILE A N 1
ATOM 659 C CA . ILE A 1 96 ? -7.515 0.510 24.738 1.00 89.06 96 ILE A CA 1
ATOM 660 C C . ILE A 1 96 ? -7.414 -1.026 24.629 1.00 89.06 96 ILE A C 1
ATOM 662 O O . ILE A 1 96 ? -8.409 -1.722 24.808 1.00 89.06 96 ILE A O 1
ATOM 666 N N . ASN A 1 97 ? -6.216 -1.570 24.369 1.00 88.56 97 ASN A N 1
ATOM 667 C CA . ASN A 1 97 ? -5.993 -2.981 24.021 1.00 88.56 97 ASN A CA 1
ATOM 668 C C . ASN A 1 97 ? -6.862 -3.447 22.837 1.00 88.56 97 ASN A C 1
ATOM 670 O O . ASN A 1 97 ? -7.303 -4.595 22.778 1.00 88.56 97 ASN A O 1
ATOM 674 N N . ASP A 1 98 ? -7.100 -2.550 21.875 1.00 89.38 98 ASP A N 1
ATOM 675 C CA . ASP A 1 98 ? -7.864 -2.857 20.668 1.00 89.38 98 ASP A CA 1
ATOM 676 C C . ASP A 1 98 ? -6.948 -3.428 19.576 1.00 89.38 98 ASP A C 1
ATOM 678 O O . ASP A 1 98 ? -6.173 -2.717 18.926 1.00 89.38 98 ASP A O 1
ATOM 682 N N . ALA A 1 99 ? -7.075 -4.734 19.351 1.00 91.31 99 ALA A N 1
ATOM 683 C CA . ALA A 1 99 ? -6.376 -5.469 18.305 1.00 91.31 99 ALA A CA 1
ATOM 684 C C . ALA A 1 99 ? -6.597 -4.886 16.900 1.00 91.31 99 ALA A C 1
ATOM 686 O O . ALA A 1 99 ? -5.668 -4.868 16.090 1.00 91.31 99 ALA A O 1
ATOM 687 N N . ALA A 1 100 ? -7.797 -4.381 16.600 1.00 90.62 100 ALA A N 1
ATOM 688 C CA . ALA A 1 100 ? -8.084 -3.813 15.290 1.00 90.62 100 ALA A CA 1
ATOM 689 C C . ALA A 1 100 ? -7.341 -2.486 15.081 1.00 90.62 100 ALA A C 1
ATOM 691 O O . ALA A 1 100 ? -6.804 -2.246 13.999 1.00 90.62 100 ALA A O 1
ATOM 692 N N . ALA A 1 101 ? -7.249 -1.639 16.111 1.00 90.44 101 ALA A N 1
ATOM 693 C CA . ALA A 1 101 ? -6.438 -0.421 16.066 1.00 90.44 101 ALA A CA 1
ATOM 694 C C . ALA A 1 101 ? -4.944 -0.729 15.851 1.00 90.44 101 ALA A C 1
ATOM 696 O O . ALA A 1 101 ? -4.298 -0.071 15.034 1.00 90.44 101 ALA A O 1
ATOM 697 N N . LEU A 1 102 ? -4.421 -1.766 16.516 1.00 93.44 102 LEU A N 1
ATOM 698 C CA . LEU A 1 102 ? -3.037 -2.228 16.348 1.00 93.44 102 LEU A CA 1
ATOM 699 C C . LEU A 1 102 ? -2.760 -2.786 14.938 1.00 93.44 102 LEU A C 1
ATOM 701 O O . LEU A 1 102 ? -1.685 -2.570 14.381 1.00 93.44 102 LEU A O 1
ATOM 705 N N . LEU A 1 103 ? -3.726 -3.472 14.324 1.00 93.88 103 LEU A N 1
ATOM 706 C CA . LEU A 1 103 ? -3.587 -3.946 12.944 1.00 93.88 103 LEU A CA 1
ATOM 707 C C . LEU A 1 103 ? -3.653 -2.801 11.929 1.00 93.88 103 LEU A C 1
ATOM 709 O O . LEU A 1 103 ? -2.837 -2.761 11.007 1.00 93.88 103 LEU A O 1
ATOM 713 N N . ARG A 1 104 ? -4.554 -1.827 12.116 1.00 94.44 104 ARG A N 1
ATOM 714 C CA . ARG A 1 104 ? -4.588 -0.619 11.273 1.00 94.44 104 ARG A CA 1
ATOM 715 C C . ARG A 1 104 ? -3.266 0.138 11.348 1.00 94.44 104 ARG A C 1
ATOM 717 O O . ARG A 1 104 ? -2.712 0.479 10.307 1.00 94.44 104 ARG A O 1
ATOM 724 N N . SER A 1 105 ? -2.723 0.345 12.550 1.00 94.88 105 SER A N 1
ATOM 725 C CA . SER A 1 105 ? -1.427 1.013 12.699 1.00 94.88 105 SER A CA 1
ATOM 726 C C . SER A 1 105 ? -0.288 0.224 12.057 1.00 94.88 105 SER A C 1
ATOM 728 O O . SER A 1 105 ? 0.563 0.835 11.417 1.00 94.88 105 SER A O 1
ATOM 730 N N . SER A 1 106 ? -0.304 -1.113 12.125 1.00 95.88 106 SER A N 1
ATOM 731 C CA . SER A 1 106 ? 0.679 -1.947 11.417 1.00 95.88 106 SER A CA 1
ATOM 732 C C . SER A 1 106 ? 0.600 -1.795 9.894 1.00 95.88 106 SER A C 1
ATOM 734 O O . SER A 1 106 ? 1.634 -1.711 9.234 1.00 95.88 106 SER A O 1
ATOM 736 N N . ALA A 1 107 ? -0.605 -1.676 9.326 1.00 96.06 107 ALA A N 1
ATOM 737 C CA . ALA A 1 107 ? -0.784 -1.454 7.894 1.00 96.06 107 ALA A CA 1
ATOM 738 C C . ALA A 1 107 ? -0.209 -0.101 7.453 1.00 96.06 107 ALA A C 1
ATOM 740 O O . ALA A 1 107 ? 0.519 -0.024 6.463 1.00 96.06 107 ALA A O 1
ATOM 741 N N . PHE A 1 108 ? -0.480 0.961 8.218 1.00 96.31 108 PHE A N 1
ATOM 742 C CA . PHE A 1 108 ? 0.096 2.279 7.953 1.00 96.31 108 PHE A CA 1
ATOM 743 C C . PHE A 1 108 ? 1.609 2.313 8.183 1.00 96.31 108 PHE A C 1
ATOM 745 O O . PHE A 1 108 ? 2.309 2.994 7.441 1.00 96.31 108 PHE A O 1
ATOM 752 N N . ALA A 1 109 ? 2.136 1.534 9.130 1.00 96.00 109 ALA A N 1
ATOM 753 C CA . ALA A 1 109 ? 3.577 1.388 9.318 1.00 96.00 109 ALA A CA 1
ATOM 754 C C . ALA A 1 109 ? 4.249 0.720 8.104 1.00 96.00 109 ALA A C 1
ATOM 756 O O . ALA A 1 109 ? 5.304 1.176 7.670 1.00 96.00 109 ALA A O 1
ATOM 757 N N . VAL A 1 110 ? 3.624 -0.308 7.510 1.00 96.81 110 VAL A N 1
ATOM 758 C CA . VAL A 1 110 ? 4.101 -0.932 6.259 1.00 96.81 110 VAL A CA 1
ATOM 759 C C . VAL A 1 110 ? 4.138 0.091 5.121 1.00 96.81 110 VAL A C 1
ATOM 761 O O . VAL A 1 110 ? 5.141 0.178 4.415 1.00 96.81 110 VAL A O 1
ATOM 764 N N . LEU A 1 111 ? 3.080 0.892 4.958 1.00 95.88 111 LEU A N 1
ATOM 765 C CA . LEU A 1 111 ? 3.027 1.936 3.926 1.00 95.88 111 LEU A CA 1
ATOM 766 C C . LEU A 1 111 ? 4.060 3.044 4.169 1.00 95.88 111 LEU A C 1
ATOM 768 O O . LEU A 1 111 ? 4.747 3.452 3.236 1.00 95.88 111 LEU A O 1
ATOM 772 N N . ALA A 1 112 ? 4.208 3.499 5.415 1.00 96.06 112 ALA A N 1
ATOM 773 C CA . ALA A 1 112 ? 5.211 4.485 5.806 1.00 96.06 112 ALA A CA 1
ATOM 774 C C . ALA A 1 112 ? 6.628 3.997 5.493 1.00 96.06 112 ALA A C 1
ATOM 776 O O . ALA A 1 112 ? 7.410 4.726 4.889 1.00 96.06 112 ALA A O 1
ATOM 777 N N . MET A 1 113 ? 6.934 2.747 5.849 1.00 96.94 113 MET A N 1
ATOM 778 C CA . MET A 1 113 ? 8.212 2.112 5.547 1.00 96.94 113 MET A CA 1
ATOM 779 C C . MET A 1 113 ? 8.442 2.003 4.038 1.00 96.94 113 MET A C 1
ATOM 781 O O . MET A 1 113 ? 9.529 2.332 3.579 1.00 96.94 113 MET A O 1
ATOM 785 N N . LEU A 1 114 ? 7.437 1.582 3.263 1.00 95.44 114 LEU A N 1
ATOM 786 C CA . LEU A 1 114 ? 7.552 1.478 1.808 1.00 95.44 114 LEU A CA 1
ATOM 787 C C . LEU A 1 114 ? 7.850 2.846 1.176 1.00 95.44 114 LEU A C 1
ATOM 789 O O . LEU A 1 114 ? 8.800 2.968 0.411 1.00 95.44 114 LEU A O 1
ATOM 793 N N . ASN A 1 115 ? 7.093 3.884 1.545 1.00 95.50 115 ASN A N 1
ATOM 794 C CA . ASN A 1 115 ? 7.318 5.245 1.050 1.00 95.50 115 ASN A CA 1
ATOM 795 C C . ASN A 1 115 ? 8.672 5.804 1.518 1.00 95.50 115 ASN A C 1
ATOM 797 O O . ASN A 1 115 ? 9.356 6.482 0.757 1.00 95.50 115 ASN A O 1
ATOM 801 N N . GLY A 1 116 ? 9.082 5.493 2.750 1.00 95.81 116 GLY A N 1
ATOM 802 C CA . GLY A 1 116 ? 10.389 5.862 3.290 1.00 95.81 116 GLY A CA 1
ATOM 803 C C . GLY A 1 116 ? 11.545 5.193 2.548 1.00 95.81 116 GLY A C 1
ATOM 804 O O . GLY A 1 116 ? 12.535 5.858 2.267 1.00 95.81 116 GLY A O 1
ATOM 805 N N . LEU A 1 117 ? 11.411 3.916 2.175 1.00 94.19 117 LEU A N 1
ATOM 806 C CA . LEU A 1 117 ? 12.389 3.214 1.340 1.00 94.19 117 LEU A CA 1
ATOM 807 C C . LEU A 1 117 ? 12.471 3.830 -0.056 1.00 94.19 117 LEU A C 1
ATOM 809 O O . LEU A 1 117 ? 13.574 4.094 -0.521 1.00 94.19 117 LEU A O 1
ATOM 813 N N . THR A 1 118 ? 11.335 4.113 -0.698 1.00 92.19 118 THR A N 1
ATOM 814 C CA . THR A 1 118 ? 11.310 4.792 -2.003 1.00 92.19 118 THR A CA 1
ATOM 815 C C . THR A 1 118 ? 12.009 6.148 -1.935 1.00 92.19 118 THR A C 1
ATOM 817 O O . THR A 1 118 ? 12.849 6.453 -2.778 1.00 92.19 118 THR A O 1
ATOM 820 N N . LEU A 1 119 ? 11.719 6.940 -0.898 1.00 93.50 119 LEU A N 1
ATOM 821 C CA . LEU A 1 119 ? 12.364 8.233 -0.681 1.00 93.50 119 LEU A CA 1
ATOM 822 C C . LEU A 1 119 ? 13.868 8.083 -0.409 1.00 93.50 119 LEU A C 1
ATOM 824 O O . LEU A 1 119 ? 14.663 8.846 -0.945 1.00 93.50 119 LEU A O 1
ATOM 828 N N . LEU A 1 120 ? 14.272 7.098 0.395 1.00 94.19 120 LEU A N 1
ATOM 829 C CA . LEU A 1 120 ? 15.679 6.830 0.693 1.00 94.19 120 LEU A CA 1
ATOM 830 C C . LEU A 1 120 ? 16.457 6.450 -0.570 1.00 94.19 120 LEU A C 1
ATOM 832 O O . LEU A 1 120 ? 17.564 6.942 -0.775 1.00 94.19 120 LEU A O 1
ATOM 836 N N . VAL A 1 121 ? 15.877 5.603 -1.421 1.00 92.00 121 VAL A N 1
ATOM 837 C CA . VAL A 1 121 ? 16.458 5.220 -2.713 1.00 92.00 121 VAL A CA 1
ATOM 838 C C . VAL A 1 121 ? 16.655 6.465 -3.581 1.00 92.00 121 VAL A C 1
ATOM 840 O O . VAL A 1 121 ? 17.798 6.754 -3.934 1.00 92.00 121 VAL A O 1
ATOM 843 N N . ALA A 1 122 ? 15.602 7.275 -3.745 1.00 90.31 122 ALA A N 1
ATOM 844 C CA . ALA A 1 122 ? 15.642 8.523 -4.513 1.00 90.31 122 ALA A CA 1
ATOM 845 C C . ALA A 1 122 ? 16.682 9.533 -3.993 1.00 90.31 122 ALA A C 1
ATOM 847 O O . ALA A 1 122 ? 17.344 10.214 -4.772 1.00 90.31 122 ALA A O 1
ATOM 848 N N . LEU A 1 123 ? 16.849 9.645 -2.671 1.00 92.00 123 LEU A N 1
ATOM 849 C CA . LEU A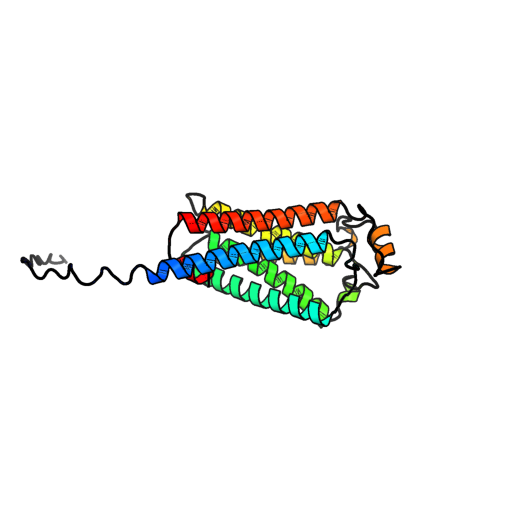 1 123 ? 17.820 10.562 -2.059 1.00 92.00 123 LEU A CA 1
ATOM 850 C C . LEU A 1 123 ? 19.264 10.055 -2.143 1.00 92.00 123 LEU A C 1
ATOM 852 O O . LEU A 1 123 ? 20.194 10.859 -2.165 1.00 92.00 123 LEU A O 1
ATOM 856 N N . THR A 1 124 ? 19.463 8.736 -2.157 1.00 94.44 124 THR A N 1
ATOM 857 C CA . THR A 1 124 ? 20.797 8.118 -2.242 1.00 94.44 124 THR A CA 1
ATOM 858 C C . THR A 1 124 ? 21.261 7.905 -3.681 1.00 94.44 124 THR A C 1
ATOM 860 O O . THR A 1 124 ? 22.427 7.573 -3.890 1.00 94.44 124 THR A O 1
ATOM 863 N N . GLY A 1 125 ? 20.378 8.084 -4.669 1.00 90.25 125 GLY A N 1
ATOM 864 C CA . GLY A 1 125 ? 20.655 7.762 -6.069 1.00 90.25 125 GLY A CA 1
ATOM 865 C C . GLY A 1 125 ? 20.818 6.258 -6.310 1.00 90.25 125 GLY A C 1
ATOM 866 O O . GLY A 1 125 ? 21.393 5.846 -7.318 1.00 90.25 125 GLY A O 1
ATOM 867 N N . ALA A 1 126 ? 20.326 5.418 -5.389 1.00 90.38 126 ALA A N 1
ATOM 868 C CA . ALA A 1 126 ? 20.342 3.961 -5.533 1.00 90.38 126 ALA A CA 1
ATOM 869 C C . ALA A 1 126 ? 19.357 3.465 -6.612 1.00 90.38 126 ALA A C 1
ATOM 871 O O . ALA A 1 126 ? 19.299 2.269 -6.905 1.00 90.38 126 ALA A O 1
ATOM 872 N N . ASP A 1 127 ? 18.608 4.386 -7.218 1.00 86.12 127 ASP A N 1
ATOM 873 C CA . ASP A 1 127 ? 17.618 4.178 -8.270 1.00 86.12 127 ASP A CA 1
ATOM 874 C C . ASP A 1 127 ? 18.189 3.340 -9.414 1.00 86.12 127 ASP A C 1
ATOM 876 O O . ASP A 1 127 ? 17.556 2.391 -9.868 1.00 86.12 127 ASP A O 1
ATOM 880 N N . VAL A 1 128 ? 19.414 3.648 -9.849 1.00 85.12 128 VAL A N 1
ATOM 881 C CA . VAL A 1 128 ? 20.065 2.950 -10.967 1.00 85.12 128 VAL A CA 1
ATOM 882 C C . VAL A 1 128 ? 20.380 1.500 -10.590 1.00 85.12 128 VAL A C 1
ATOM 884 O O . VAL A 1 128 ? 20.149 0.591 -11.384 1.00 85.12 128 VAL A O 1
ATOM 887 N N . ALA A 1 129 ? 20.865 1.267 -9.367 1.00 85.44 129 ALA A N 1
ATOM 888 C CA . ALA A 1 129 ? 21.242 -0.065 -8.892 1.00 85.44 129 ALA A CA 1
ATOM 889 C C . ALA A 1 129 ? 20.025 -0.976 -8.666 1.00 85.44 129 ALA A C 1
ATOM 891 O O . ALA A 1 129 ? 20.109 -2.188 -8.855 1.00 85.44 129 ALA A O 1
ATOM 892 N N . LEU A 1 130 ? 18.889 -0.395 -8.273 1.00 84.81 130 LEU A N 1
ATOM 893 C CA . LEU A 1 130 ? 17.640 -1.121 -8.026 1.00 84.81 130 LEU A CA 1
ATOM 894 C C . LEU A 1 130 ? 16.731 -1.202 -9.260 1.00 84.81 130 LEU A C 1
ATOM 896 O O . LEU A 1 130 ? 15.666 -1.821 -9.204 1.00 84.81 130 LEU A O 1
ATOM 900 N N . GLY A 1 131 ? 17.143 -0.580 -10.365 1.00 80.81 131 GLY A N 1
ATOM 901 C CA . GLY A 1 131 ? 16.358 -0.474 -11.586 1.00 80.81 131 GLY A CA 1
ATOM 902 C C . GLY A 1 131 ? 15.072 0.341 -11.416 1.00 80.81 131 GLY A C 1
ATOM 903 O O . GLY A 1 131 ? 14.026 0.009 -11.962 1.00 80.81 131 GLY A O 1
ATOM 904 N N . ALA A 1 132 ? 15.103 1.392 -10.606 1.00 81.19 132 ALA A N 1
ATOM 905 C CA . ALA A 1 132 ? 14.006 2.347 -10.487 1.00 81.19 132 ALA A CA 1
ATOM 906 C C . ALA A 1 132 ? 14.072 3.470 -11.539 1.00 81.19 132 ALA A C 1
ATOM 908 O O . ALA A 1 132 ? 13.179 4.313 -11.579 1.00 81.19 132 ALA A O 1
ATOM 909 N N . THR A 1 133 ? 15.100 3.491 -12.395 1.00 82.06 133 THR A N 1
ATOM 910 C CA . THR A 1 133 ? 15.233 4.484 -13.468 1.00 82.06 133 THR A CA 1
ATOM 911 C C . THR A 1 133 ? 14.589 4.022 -14.771 1.00 82.06 133 THR A C 1
ATOM 913 O O . THR A 1 133 ? 14.508 2.829 -15.063 1.00 82.06 133 THR A O 1
ATOM 916 N N . LEU A 1 134 ? 14.162 4.992 -15.584 1.00 76.75 134 LEU A N 1
ATOM 917 C CA . LEU A 1 134 ? 13.651 4.750 -16.938 1.00 76.75 134 LEU A CA 1
ATOM 918 C C . LEU A 1 134 ? 14.704 4.130 -17.864 1.00 76.75 134 LEU A C 1
ATOM 920 O O . LEU A 1 134 ? 14.345 3.346 -18.734 1.00 76.75 134 LEU A O 1
ATOM 924 N N . ASP A 1 135 ? 15.984 4.445 -17.654 1.00 81.00 135 ASP A N 1
ATOM 925 C CA . ASP A 1 135 ? 17.085 3.913 -18.465 1.00 81.00 135 ASP A CA 1
ATOM 926 C C . ASP A 1 135 ? 17.368 2.429 -18.172 1.00 81.00 135 ASP A C 1
ATOM 928 O O . ASP A 1 135 ? 17.878 1.707 -19.028 1.00 81.00 135 ASP A O 1
ATOM 932 N N . SER A 1 136 ? 17.009 1.964 -16.970 1.00 81.25 136 SER A N 1
ATOM 933 C CA . SER A 1 136 ? 17.281 0.609 -16.483 1.00 81.25 136 SER A CA 1
ATOM 934 C C . SER A 1 136 ? 16.078 0.057 -15.704 1.00 81.25 136 SER A C 1
ATOM 936 O O . SER A 1 136 ? 16.197 -0.180 -14.502 1.00 81.25 136 SER A O 1
ATOM 938 N N . PRO A 1 137 ? 14.906 -0.160 -16.330 1.00 81.56 137 PRO A N 1
ATOM 939 C CA . PRO A 1 137 ? 13.702 -0.551 -15.607 1.00 81.56 137 PRO A CA 1
ATOM 940 C C . PRO A 1 137 ? 13.830 -1.969 -15.035 1.00 81.56 137 PRO A C 1
ATOM 942 O O . PRO A 1 137 ? 13.876 -2.974 -15.745 1.00 81.56 137 PRO A O 1
ATOM 945 N N . GLY A 1 138 ? 13.864 -2.040 -13.713 1.00 85.62 138 GLY A N 1
ATOM 946 C CA . GLY A 1 138 ? 13.902 -3.244 -12.905 1.00 85.62 138 GLY A CA 1
ATOM 947 C C . GLY A 1 138 ? 12.512 -3.661 -12.432 1.00 85.62 138 GLY A C 1
ATOM 948 O O . GLY A 1 138 ? 11.570 -2.875 -12.351 1.00 85.62 138 GLY A O 1
ATOM 949 N N . GLN A 1 139 ? 12.379 -4.936 -12.071 1.00 90.12 139 GLN A N 1
ATOM 950 C CA . GLN A 1 139 ? 11.123 -5.476 -11.532 1.00 90.12 139 GLN A CA 1
ATOM 951 C C . GLN A 1 139 ? 10.963 -5.228 -10.029 1.00 90.12 139 GLN A C 1
ATOM 953 O O . GLN A 1 139 ? 9.864 -5.361 -9.490 1.00 90.12 139 GLN A O 1
ATOM 958 N N . LEU A 1 140 ? 12.050 -4.867 -9.347 1.00 91.19 140 LEU A N 1
ATOM 959 C CA . LEU A 1 140 ? 12.092 -4.736 -7.898 1.00 91.19 140 LEU A CA 1
ATOM 960 C C . LEU A 1 140 ? 11.155 -3.636 -7.370 1.00 91.19 140 LEU A C 1
ATOM 962 O O . LEU A 1 140 ? 10.404 -3.936 -6.443 1.00 91.19 140 LEU A O 1
ATOM 966 N N . PRO A 1 141 ? 11.082 -2.427 -7.964 1.00 89.75 141 PRO A N 1
ATOM 967 C CA . PRO A 1 141 ? 10.121 -1.408 -7.531 1.00 89.75 141 PRO A CA 1
ATOM 968 C C . PRO A 1 141 ? 8.659 -1.852 -7.700 1.00 89.75 141 PRO A C 1
ATOM 970 O O . PRO A 1 141 ? 7.826 -1.605 -6.826 1.00 89.75 141 PRO A O 1
ATOM 973 N N . LEU A 1 142 ? 8.345 -2.566 -8.789 1.00 89.50 142 LEU A N 1
ATOM 974 C CA . LEU A 1 142 ? 7.002 -3.105 -9.040 1.00 89.50 142 LEU A CA 1
ATOM 975 C C . LEU A 1 142 ? 6.635 -4.175 -8.010 1.00 89.50 142 LEU A C 1
ATOM 977 O O . LEU A 1 142 ? 5.556 -4.132 -7.414 1.00 89.50 142 LEU A O 1
ATOM 981 N N . PHE A 1 143 ? 7.552 -5.111 -7.768 1.00 92.88 143 PHE A N 1
ATOM 982 C CA . PHE A 1 143 ? 7.386 -6.160 -6.772 1.00 92.88 143 PHE A CA 1
ATOM 983 C C . PHE A 1 143 ? 7.236 -5.574 -5.364 1.00 92.88 143 PHE A C 1
ATOM 985 O O . PHE A 1 143 ? 6.321 -5.956 -4.633 1.00 92.88 143 PHE A O 1
ATOM 992 N N . ALA A 1 144 ? 8.065 -4.587 -5.009 1.00 93.44 144 ALA A N 1
ATOM 993 C CA . ALA A 1 144 ? 7.996 -3.901 -3.725 1.00 93.44 144 ALA A CA 1
ATOM 994 C C . ALA A 1 144 ? 6.644 -3.213 -3.511 1.00 93.44 144 ALA A C 1
ATOM 996 O O . ALA A 1 144 ? 6.029 -3.368 -2.452 1.00 93.44 144 ALA A O 1
ATOM 997 N N . GLY A 1 145 ? 6.144 -2.525 -4.541 1.00 93.12 145 GLY A N 1
ATOM 998 C CA . GLY A 1 145 ? 4.819 -1.916 -4.532 1.00 93.12 145 GLY A CA 1
ATOM 999 C C . GLY A 1 145 ? 3.703 -2.934 -4.289 1.00 93.12 145 GLY A C 1
ATOM 1000 O O . GLY A 1 145 ? 2.847 -2.711 -3.432 1.00 93.12 145 GLY A O 1
ATOM 1001 N N . ILE A 1 146 ? 3.730 -4.066 -4.999 1.00 94.88 146 ILE A N 1
ATOM 1002 C CA . ILE A 1 146 ? 2.721 -5.129 -4.877 1.00 94.88 146 ILE A CA 1
ATOM 1003 C C . ILE A 1 146 ? 2.750 -5.763 -3.486 1.00 94.88 146 ILE A C 1
ATOM 1005 O O . ILE A 1 146 ? 1.706 -5.862 -2.844 1.00 94.88 146 ILE A O 1
ATOM 1009 N N . VAL A 1 147 ? 3.925 -6.167 -2.999 1.00 95.62 147 VAL A N 1
ATOM 1010 C CA . VAL A 1 147 ? 4.062 -6.835 -1.696 1.00 95.62 147 VAL A CA 1
ATOM 1011 C C . VAL A 1 147 ? 3.681 -5.890 -0.559 1.00 95.62 147 VAL A C 1
ATOM 1013 O O . VAL A 1 147 ? 2.889 -6.262 0.309 1.00 95.62 147 VAL A O 1
ATOM 1016 N N . GLY A 1 148 ? 4.189 -4.653 -0.576 1.00 94.56 148 GLY A N 1
ATOM 1017 C CA . GLY A 1 148 ? 3.909 -3.668 0.468 1.00 94.56 148 GLY A CA 1
ATOM 1018 C C . GLY A 1 148 ? 2.431 -3.279 0.526 1.00 94.56 148 GLY A C 1
ATOM 1019 O O . GLY A 1 148 ? 1.812 -3.344 1.590 1.00 94.56 148 GLY A O 1
ATOM 1020 N N . ARG A 1 149 ? 1.829 -2.931 -0.621 1.00 95.56 149 ARG A N 1
ATOM 1021 C CA . ARG A 1 149 ? 0.403 -2.564 -0.684 1.00 95.56 149 ARG A CA 1
ATOM 1022 C C . ARG A 1 149 ? -0.504 -3.765 -0.434 1.00 95.56 149 ARG A C 1
ATOM 1024 O O . ARG A 1 149 ? -1.492 -3.624 0.278 1.00 95.56 149 ARG A O 1
ATOM 1031 N N . GLY A 1 150 ? -0.159 -4.940 -0.956 1.00 96.25 150 GLY A N 1
ATOM 1032 C CA . GLY A 1 150 ? -0.891 -6.182 -0.710 1.00 96.25 150 GLY A CA 1
ATOM 1033 C C . GLY A 1 150 ? -0.936 -6.536 0.777 1.00 96.25 150 GLY A C 1
ATOM 1034 O O . GLY A 1 150 ? -2.014 -6.787 1.312 1.00 96.25 150 GLY A O 1
ATOM 1035 N N . MET A 1 151 ? 0.204 -6.462 1.473 1.00 96.94 151 MET A N 1
ATOM 1036 C CA . MET A 1 151 ? 0.257 -6.671 2.923 1.00 96.94 151 MET A CA 1
ATOM 1037 C C . MET A 1 151 ? -0.593 -5.637 3.675 1.00 96.94 151 MET A C 1
ATOM 1039 O O . MET A 1 151 ? -1.374 -6.006 4.551 1.00 96.94 151 MET A O 1
ATOM 1043 N N . ALA A 1 152 ? -0.495 -4.353 3.311 1.00 95.94 152 ALA A N 1
ATOM 1044 C CA . ALA A 1 152 ? -1.302 -3.299 3.925 1.00 95.94 152 ALA A CA 1
ATOM 1045 C C . ALA A 1 152 ? -2.812 -3.545 3.747 1.00 95.94 152 ALA A C 1
ATOM 1047 O O . ALA A 1 152 ? -3.567 -3.433 4.713 1.00 95.94 152 ALA A O 1
ATOM 1048 N N . VAL A 1 153 ? -3.251 -3.948 2.549 1.00 96.19 153 VAL A N 1
ATOM 1049 C CA . VAL A 1 153 ? -4.647 -4.323 2.269 1.00 96.19 153 VAL A CA 1
ATOM 1050 C C . VAL A 1 153 ? -5.097 -5.473 3.158 1.00 96.19 153 VAL A C 1
ATOM 1052 O O . VAL A 1 153 ? -6.136 -5.364 3.806 1.00 96.19 153 VAL A O 1
ATOM 1055 N N . VAL A 1 154 ? -4.319 -6.557 3.224 1.00 96.50 154 VAL A N 1
ATOM 1056 C CA . VAL A 1 154 ? -4.658 -7.727 4.047 1.00 96.50 154 VAL A CA 1
ATOM 1057 C C . VAL A 1 154 ? -4.829 -7.316 5.509 1.00 96.50 154 VAL A C 1
ATOM 1059 O O . VAL A 1 154 ? -5.845 -7.642 6.121 1.00 96.50 154 VAL A O 1
ATOM 1062 N N . LEU A 1 155 ? -3.892 -6.537 6.054 1.00 94.56 155 LEU A N 1
ATOM 1063 C CA . LEU A 1 155 ? -3.960 -6.052 7.434 1.00 94.56 155 LEU A CA 1
ATOM 1064 C C . LEU A 1 155 ? -5.192 -5.174 7.684 1.00 94.56 155 LEU A C 1
ATOM 1066 O O . LEU A 1 155 ? -5.868 -5.350 8.698 1.00 94.56 155 LEU A O 1
ATOM 1070 N N . LEU A 1 156 ? -5.517 -4.260 6.765 1.00 93.06 156 LEU A N 1
ATOM 1071 C CA . LEU A 1 156 ? -6.682 -3.381 6.895 1.00 93.06 156 LEU A CA 1
ATOM 1072 C C . LEU A 1 156 ? -8.006 -4.148 6.799 1.00 93.06 156 LEU A C 1
ATOM 1074 O O . LEU A 1 156 ? -8.920 -3.890 7.585 1.00 93.06 156 LEU A O 1
ATOM 1078 N N . VAL A 1 157 ? -8.110 -5.113 5.882 1.00 94.12 157 VAL A N 1
ATOM 1079 C CA . VAL A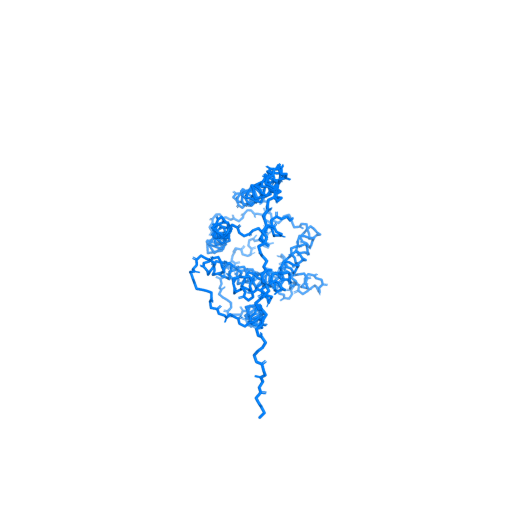 1 157 ? -9.292 -5.977 5.749 1.00 94.12 157 VAL A CA 1
ATOM 1080 C C . VAL A 1 157 ? -9.479 -6.818 7.010 1.00 94.12 157 VAL A C 1
ATOM 1082 O O . VAL A 1 157 ? -10.580 -6.852 7.561 1.00 94.12 157 VAL A O 1
ATOM 1085 N N . VAL A 1 158 ? -8.409 -7.441 7.516 1.00 93.88 158 VAL A N 1
ATOM 1086 C CA . VAL A 1 158 ? -8.450 -8.233 8.756 1.00 93.88 158 VAL A CA 1
ATOM 1087 C C . VAL A 1 158 ? -8.814 -7.353 9.954 1.00 93.88 158 VAL A C 1
ATOM 1089 O O . VAL A 1 158 ? -9.638 -7.758 10.773 1.00 93.88 158 VAL A O 1
ATOM 1092 N N . ALA A 1 159 ? -8.282 -6.131 10.043 1.00 91.06 159 ALA A N 1
ATOM 1093 C CA . ALA A 1 159 ? -8.650 -5.183 11.093 1.00 91.06 159 ALA A CA 1
ATOM 1094 C C . ALA A 1 159 ? -10.141 -4.806 11.038 1.00 91.06 159 ALA A C 1
ATOM 1096 O O . ALA A 1 159 ? -10.830 -4.813 12.062 1.00 91.06 159 ALA A O 1
ATOM 1097 N N . GLY A 1 160 ? -10.656 -4.510 9.840 1.00 89.75 160 GLY A N 1
ATOM 1098 C CA . GLY A 1 160 ? -12.077 -4.241 9.617 1.00 89.75 160 GLY A CA 1
ATOM 1099 C C . GLY A 1 160 ? -12.950 -5.428 10.026 1.00 89.75 160 GLY A C 1
ATOM 1100 O O . GLY A 1 160 ? -13.908 -5.266 10.781 1.00 89.75 160 GLY A O 1
ATOM 1101 N N . TRP A 1 161 ? -12.569 -6.634 9.605 1.00 92.75 161 TRP A N 1
ATOM 1102 C CA . TRP A 1 161 ? -13.261 -7.877 9.940 1.00 92.75 161 TRP A CA 1
ATOM 1103 C C . TRP A 1 161 ? -13.277 -8.173 11.447 1.00 92.75 161 TRP A C 1
ATOM 1105 O O . TRP A 1 161 ? -14.328 -8.501 12.005 1.00 92.75 161 TRP A O 1
ATOM 1115 N N . LEU A 1 162 ? -12.139 -8.017 12.129 1.00 90.88 162 LEU A N 1
ATOM 1116 C CA . LEU A 1 162 ? -12.035 -8.208 13.579 1.00 90.88 162 LEU A CA 1
ATOM 1117 C C . LEU A 1 162 ? -12.903 -7.220 14.355 1.00 90.88 162 LEU A C 1
ATOM 1119 O O . LEU A 1 162 ? -13.493 -7.601 15.357 1.00 90.88 162 LEU A O 1
ATOM 1123 N N . THR A 1 163 ? -13.050 -5.987 13.863 1.00 89.06 163 THR A N 1
ATOM 1124 C CA . THR A 1 163 ? -13.925 -4.985 14.498 1.00 89.06 163 THR A CA 1
ATOM 1125 C C . THR A 1 163 ? -15.407 -5.375 14.409 1.00 89.06 163 THR A C 1
ATOM 1127 O O . THR A 1 163 ? -16.206 -5.040 15.279 1.00 89.06 163 THR A O 1
ATOM 1130 N N . LEU A 1 164 ? -15.799 -6.090 13.349 1.00 89.69 164 LEU A N 1
ATOM 1131 C CA . LEU A 1 164 ? -17.164 -6.597 13.167 1.00 89.69 164 LEU A CA 1
ATOM 1132 C C . LEU A 1 164 ? -17.418 -7.907 13.928 1.00 89.69 164 LEU A C 1
ATOM 1134 O O . LEU A 1 164 ? -18.568 -8.209 14.273 1.00 89.69 164 LEU A O 1
ATOM 1138 N N . SER A 1 165 ? -16.356 -8.671 14.180 1.00 89.75 165 SER A N 1
ATOM 1139 C CA . SER A 1 165 ? -16.385 -9.938 14.904 1.00 89.75 165 SER A CA 1
ATOM 1140 C C . SER A 1 165 ? -16.546 -9.685 16.407 1.00 89.75 165 SER A C 1
ATOM 1142 O O . SER A 1 165 ? -15.879 -8.838 16.986 1.00 89.75 165 SER A O 1
ATOM 1144 N N . ARG A 1 166 ? -17.435 -10.427 17.079 1.00 81.38 166 ARG A N 1
ATOM 1145 C CA . ARG A 1 166 ? -17.766 -10.220 18.509 1.00 81.38 166 ARG A CA 1
ATOM 1146 C C . ARG A 1 166 ? -16.645 -10.601 19.496 1.00 81.38 166 ARG A C 1
ATOM 1148 O O . ARG A 1 166 ? -16.872 -10.558 20.699 1.00 81.38 166 ARG A O 1
ATOM 1155 N N . GLY A 1 167 ? -15.465 -10.982 19.012 1.00 74.75 167 GLY A N 1
ATOM 1156 C CA . GLY A 1 167 ? -14.323 -11.368 19.835 1.00 74.75 167 GLY A CA 1
ATOM 1157 C C . GLY A 1 167 ? -13.051 -10.721 19.312 1.00 74.75 167 GLY A C 1
ATOM 1158 O O . GLY A 1 167 ? -12.606 -11.034 18.210 1.00 74.75 167 GLY A O 1
ATOM 1159 N N . THR A 1 168 ? -12.462 -9.832 20.106 1.00 72.12 168 THR A N 1
ATOM 1160 C CA . THR A 1 168 ? -11.133 -9.282 19.843 1.00 72.12 168 THR A CA 1
ATOM 1161 C C . THR A 1 168 ? -10.102 -10.123 20.592 1.00 72.12 168 THR A C 1
ATOM 1163 O O . THR A 1 168 ? -10.042 -10.040 21.823 1.00 72.12 168 THR A O 1
ATOM 1166 N N . PRO A 1 169 ? -9.299 -10.954 19.903 1.00 78.50 169 PRO A N 1
ATOM 1167 C CA . PRO A 1 169 ? -8.181 -11.625 20.547 1.00 78.50 169 PRO A CA 1
ATOM 1168 C C . PRO A 1 169 ? -7.187 -10.575 21.055 1.00 78.50 169 PRO A C 1
ATOM 1170 O O . PRO A 1 169 ? -6.920 -9.587 20.373 1.00 78.50 169 PRO A O 1
ATOM 1173 N N . GLY A 1 170 ? -6.633 -10.777 22.251 1.00 80.69 170 GLY A N 1
ATOM 1174 C CA . GLY A 1 170 ? -5.596 -9.899 22.789 1.00 80.69 170 GLY A CA 1
ATOM 1175 C C . GLY A 1 170 ? -4.310 -10.035 21.975 1.00 80.69 170 GLY A C 1
ATOM 1176 O O . GLY A 1 170 ? -3.613 -11.042 22.082 1.00 80.69 170 GLY A O 1
ATOM 1177 N N . ILE A 1 171 ? -3.987 -9.034 21.156 1.00 82.25 171 ILE A N 1
ATOM 1178 C CA . ILE A 1 171 ? -2.720 -8.982 20.417 1.00 82.25 171 ILE A CA 1
ATOM 1179 C C . ILE A 1 171 ? -1.701 -8.220 21.264 1.00 82.25 171 ILE A C 1
ATOM 1181 O O . ILE A 1 171 ? -1.987 -7.137 21.772 1.00 82.25 171 ILE A O 1
ATOM 1185 N N . ARG A 1 172 ? -0.485 -8.764 21.413 1.00 87.50 172 ARG A N 1
ATOM 1186 C CA . ARG A 1 172 ? 0.589 -8.051 22.119 1.00 87.50 172 ARG A CA 1
ATOM 1187 C C . ARG A 1 172 ? 1.012 -6.823 21.303 1.00 87.50 172 ARG A C 1
ATOM 1189 O O . ARG A 1 172 ? 1.304 -6.971 20.119 1.00 87.50 172 ARG A O 1
ATOM 1196 N N . PRO A 1 173 ? 1.159 -5.637 21.911 1.00 81.69 173 PRO A N 1
ATOM 1197 C CA . PRO A 1 173 ? 1.441 -4.400 21.178 1.00 81.69 173 PRO A CA 1
ATOM 1198 C C . PRO A 1 173 ? 2.790 -4.392 20.443 1.00 81.69 173 PRO A C 1
ATOM 1200 O O . PRO A 1 173 ? 2.980 -3.608 19.517 1.00 81.69 173 PRO A O 1
ATOM 1203 N N . MET A 1 174 ? 3.719 -5.277 20.818 1.00 83.94 174 MET A N 1
ATOM 1204 C CA . MET A 1 174 ? 5.005 -5.445 20.133 1.00 83.94 174 MET A CA 1
ATOM 1205 C C . MET A 1 174 ? 4.870 -6.115 18.750 1.00 83.94 174 MET A C 1
ATOM 1207 O O . MET A 1 174 ? 5.722 -5.909 17.892 1.00 83.94 174 MET A O 1
ATOM 1211 N N . LEU A 1 175 ? 3.783 -6.855 18.487 1.00 86.44 175 LEU A N 1
ATOM 1212 C CA . LEU A 1 175 ? 3.534 -7.517 17.194 1.00 86.44 175 LEU A CA 1
ATOM 1213 C C . LEU A 1 175 ? 3.151 -6.545 16.063 1.00 86.44 175 LEU A C 1
ATOM 1215 O O . LEU A 1 175 ? 3.096 -6.955 14.909 1.00 86.44 175 LEU A O 1
ATOM 1219 N N . VAL A 1 176 ? 2.937 -5.260 16.358 1.00 86.25 176 VAL A N 1
ATOM 1220 C CA . VAL A 1 176 ? 2.549 -4.233 15.370 1.00 86.25 176 VAL A CA 1
ATOM 1221 C C . VAL A 1 176 ? 3.627 -4.005 14.312 1.00 86.25 176 VAL A C 1
ATOM 1223 O O . VAL A 1 176 ? 3.31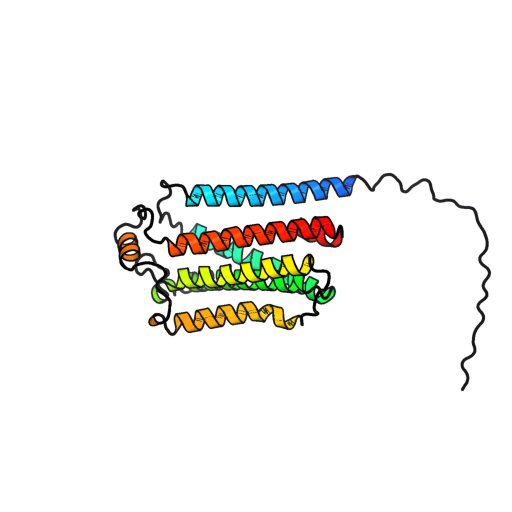1 -3.708 13.165 1.00 86.25 176 VAL A O 1
ATOM 1226 N N . LEU A 1 177 ? 4.901 -4.166 14.673 1.00 90.38 177 LEU A N 1
ATOM 1227 C CA . LEU A 1 177 ? 6.018 -3.994 13.741 1.00 90.38 177 LEU A CA 1
ATOM 1228 C C . LEU A 1 177 ? 6.330 -5.263 12.943 1.00 90.38 177 LEU A C 1
ATOM 1230 O O . LEU A 1 177 ? 7.075 -5.195 11.968 1.00 90.38 177 LEU A O 1
ATOM 1234 N N . ALA A 1 178 ? 5.759 -6.412 13.323 1.00 94.12 178 ALA A N 1
ATOM 1235 C CA . ALA A 1 178 ? 6.064 -7.682 12.676 1.00 94.12 178 ALA A CA 1
ATOM 1236 C C . ALA A 1 178 ? 5.739 -7.676 11.169 1.00 94.12 178 ALA A C 1
ATOM 1238 O O . ALA A 1 178 ? 6.602 -8.088 10.399 1.00 94.12 178 ALA A O 1
ATOM 1239 N N . PRO A 1 179 ? 4.589 -7.151 10.693 1.00 94.12 179 PRO A N 1
ATOM 1240 C CA . PRO A 1 179 ? 4.308 -7.122 9.258 1.00 94.12 179 PRO A CA 1
ATOM 1241 C C . PRO A 1 179 ? 5.269 -6.228 8.468 1.00 94.12 179 PRO A C 1
ATOM 1243 O O . PRO A 1 179 ? 5.684 -6.600 7.374 1.00 94.12 179 PRO A O 1
ATOM 1246 N N . ALA A 1 180 ? 5.668 -5.081 9.028 1.00 93.25 180 ALA A N 1
ATOM 1247 C CA . ALA A 1 180 ? 6.661 -4.206 8.407 1.00 93.25 180 ALA A CA 1
ATOM 1248 C C . ALA A 1 180 ? 8.025 -4.902 8.316 1.00 93.25 180 ALA A C 1
ATOM 1250 O O . ALA A 1 180 ? 8.631 -4.917 7.249 1.00 93.25 180 ALA A O 1
ATOM 1251 N N . ALA A 1 181 ? 8.460 -5.569 9.388 1.00 95.06 181 ALA A N 1
ATOM 1252 C CA . ALA A 1 181 ? 9.693 -6.352 9.386 1.00 95.06 181 ALA A CA 1
ATOM 1253 C C . ALA A 1 181 ? 9.652 -7.511 8.373 1.00 95.06 181 ALA A C 1
ATOM 1255 O O . ALA A 1 181 ? 10.634 -7.738 7.672 1.00 95.06 181 ALA A O 1
ATOM 1256 N N . VAL A 1 182 ? 8.517 -8.210 8.250 1.00 96.50 182 VAL A N 1
ATOM 1257 C CA . VAL A 1 182 ? 8.330 -9.284 7.259 1.00 96.50 182 VAL A CA 1
ATOM 1258 C C . VAL A 1 182 ? 8.413 -8.734 5.840 1.00 96.50 182 VAL A C 1
ATOM 1260 O O . VAL A 1 182 ? 9.137 -9.291 5.022 1.00 96.50 182 VAL A O 1
ATOM 1263 N N . VAL A 1 183 ? 7.722 -7.630 5.540 1.00 95.25 183 VAL A N 1
ATOM 1264 C CA . VAL A 1 183 ? 7.811 -6.996 4.217 1.00 95.25 183 VAL A CA 1
ATOM 1265 C C . VAL A 1 183 ? 9.248 -6.563 3.943 1.00 95.25 183 VAL A C 1
ATOM 1267 O O . VAL A 1 183 ? 9.779 -6.914 2.898 1.00 95.25 183 VAL A O 1
ATOM 1270 N N . LEU A 1 184 ? 9.911 -5.891 4.888 1.00 94.94 184 LEU A N 1
ATOM 1271 C CA . LEU A 1 184 ? 11.309 -5.488 4.739 1.00 94.94 184 LEU A CA 1
ATOM 1272 C C . LEU A 1 184 ? 12.216 -6.687 4.447 1.00 94.94 184 LEU A C 1
ATOM 1274 O O . LEU A 1 184 ? 13.014 -6.623 3.522 1.00 94.94 184 LEU A O 1
ATOM 1278 N N . MET A 1 185 ? 12.052 -7.789 5.182 1.00 96.31 185 MET A N 1
ATOM 1279 C CA . MET A 1 185 ? 12.797 -9.029 4.962 1.00 96.31 185 MET A CA 1
ATOM 1280 C C . MET A 1 185 ? 12.540 -9.618 3.569 1.00 96.31 185 MET A C 1
ATOM 1282 O O . MET A 1 185 ? 13.472 -10.043 2.894 1.00 96.31 185 MET A O 1
ATOM 1286 N N . VAL A 1 186 ? 11.289 -9.629 3.105 1.00 95.56 186 VAL A N 1
ATOM 1287 C CA . VAL A 1 186 ? 10.955 -10.094 1.750 1.00 95.56 186 VAL A CA 1
ATOM 1288 C C . VAL A 1 186 ? 11.614 -9.202 0.695 1.00 95.56 186 VAL A C 1
ATOM 1290 O O . VAL A 1 186 ? 12.159 -9.718 -0.280 1.00 95.56 186 VAL A O 1
ATOM 1293 N N . LEU A 1 187 ? 11.618 -7.881 0.894 1.00 93.88 187 LEU A N 1
ATOM 1294 C CA . LEU A 1 187 ? 12.243 -6.939 -0.037 1.00 93.88 187 LEU A CA 1
ATOM 1295 C C . LEU A 1 187 ? 13.769 -7.050 -0.048 1.00 93.88 187 LEU A C 1
ATOM 1297 O O . LEU A 1 187 ? 14.364 -6.986 -1.121 1.00 93.88 187 LEU A O 1
ATOM 1301 N N . THR A 1 188 ? 14.410 -7.255 1.103 1.00 93.81 188 THR A N 1
ATOM 1302 C CA . THR A 1 188 ? 15.866 -7.438 1.164 1.00 93.81 188 THR A CA 1
ATOM 1303 C C . THR A 1 188 ? 16.297 -8.749 0.516 1.00 93.81 188 THR A C 1
ATOM 1305 O O . THR A 1 188 ? 17.275 -8.761 -0.228 1.00 93.81 188 THR A O 1
ATOM 1308 N N . VAL A 1 189 ? 15.546 -9.838 0.718 1.00 94.88 189 VAL A N 1
ATOM 1309 C CA . VAL A 1 189 ? 15.792 -11.117 0.032 1.00 94.88 189 VAL A CA 1
ATOM 1310 C C . VAL A 1 189 ? 15.589 -10.974 -1.478 1.00 94.88 189 VAL A C 1
ATOM 1312 O O . VAL A 1 189 ? 16.437 -11.422 -2.249 1.00 94.88 189 VAL A O 1
ATOM 1315 N N . ALA A 1 190 ? 14.521 -10.297 -1.912 1.00 93.31 190 ALA A N 1
ATOM 1316 C CA . ALA A 1 190 ? 14.278 -10.029 -3.330 1.00 93.31 190 ALA A CA 1
ATOM 1317 C C . ALA A 1 190 ? 15.401 -9.182 -3.958 1.00 93.31 190 ALA A C 1
ATOM 1319 O O . ALA A 1 190 ? 15.833 -9.469 -5.073 1.00 93.31 190 ALA A O 1
ATOM 1320 N N . ALA A 1 191 ? 15.922 -8.188 -3.230 1.00 91.06 191 ALA A N 1
ATOM 1321 C CA . ALA A 1 191 ? 17.059 -7.377 -3.663 1.00 91.06 191 ALA A CA 1
ATOM 1322 C C . ALA A 1 191 ? 18.364 -8.178 -3.766 1.00 91.06 191 ALA A C 1
ATOM 1324 O O . ALA A 1 191 ? 19.141 -7.967 -4.694 1.00 91.06 191 ALA A O 1
ATOM 1325 N N . ALA A 1 192 ? 18.596 -9.112 -2.842 1.00 94.19 192 ALA A N 1
ATOM 1326 C CA . ALA A 1 192 ? 19.785 -9.959 -2.844 1.00 94.19 192 ALA A CA 1
ATOM 1327 C C . ALA A 1 192 ? 19.754 -11.044 -3.936 1.00 94.19 192 ALA A C 1
ATOM 1329 O O . ALA A 1 192 ? 20.808 -11.490 -4.387 1.00 94.19 192 ALA A O 1
ATOM 1330 N N . ALA A 1 193 ? 18.563 -11.465 -4.377 1.00 94.06 193 ALA A N 1
ATOM 1331 C CA . ALA A 1 193 ? 18.388 -12.498 -5.396 1.00 94.06 193 ALA A CA 1
ATOM 1332 C C . ALA A 1 193 ? 17.385 -12.082 -6.495 1.00 94.06 193 ALA A C 1
ATOM 1334 O O . ALA A 1 193 ? 16.320 -12.699 -6.614 1.00 94.06 193 ALA A O 1
ATOM 1335 N N . PRO A 1 194 ? 17.726 -11.112 -7.371 1.00 87.69 194 PRO A N 1
ATOM 1336 C CA . PRO A 1 194 ? 16.812 -10.613 -8.409 1.00 87.69 194 PRO A CA 1
ATOM 1337 C C . PRO A 1 194 ? 16.299 -11.702 -9.363 1.00 87.69 194 PRO A C 1
ATOM 1339 O O . PRO A 1 194 ? 15.187 -11.619 -9.871 1.00 87.69 194 PRO A O 1
ATOM 1342 N N . GLN A 1 195 ? 17.096 -12.759 -9.558 1.00 90.19 195 GLN A N 1
ATOM 1343 C CA . GLN A 1 195 ? 16.776 -13.924 -10.394 1.00 90.19 195 GLN A CA 1
ATOM 1344 C C . GLN A 1 195 ? 15.585 -14.743 -9.856 1.00 90.19 195 GLN A C 1
ATOM 1346 O O . GLN A 1 195 ? 14.970 -15.498 -10.602 1.00 90.19 195 GLN A O 1
ATOM 1351 N N . SER A 1 196 ? 15.277 -14.626 -8.559 1.00 91.25 196 SER A N 1
ATOM 1352 C CA . SER A 1 196 ? 14.186 -15.363 -7.903 1.00 91.25 196 SER A CA 1
ATOM 1353 C C . SER A 1 196 ? 12.841 -14.628 -7.938 1.00 91.25 196 SER A C 1
ATOM 1355 O O . SER A 1 196 ? 11.818 -15.204 -7.568 1.00 91.25 196 SER A O 1
ATOM 1357 N N . ILE A 1 197 ? 12.824 -13.367 -8.385 1.00 88.62 197 ILE A N 1
ATOM 1358 C CA . ILE A 1 197 ? 11.602 -12.569 -8.465 1.00 88.62 197 ILE A CA 1
ATOM 1359 C C . ILE A 1 197 ? 10.744 -13.101 -9.628 1.00 88.62 197 ILE A C 1
ATOM 1361 O O . ILE A 1 197 ? 11.240 -13.197 -10.754 1.00 88.62 197 ILE A O 1
ATOM 1365 N N . PRO A 1 198 ? 9.459 -13.441 -9.396 1.00 87.94 198 PRO A N 1
ATOM 1366 C CA . PRO A 1 198 ? 8.557 -13.849 -10.466 1.00 87.94 198 PRO A CA 1
ATOM 1367 C C . PRO A 1 198 ? 8.472 -12.760 -11.534 1.00 87.94 198 PRO A C 1
ATOM 1369 O O . PRO A 1 198 ? 8.295 -11.591 -11.197 1.00 87.94 198 PRO A O 1
ATOM 1372 N N . GLN A 1 199 ? 8.552 -13.135 -12.814 1.00 88.62 199 GLN A N 1
ATOM 1373 C CA . GLN A 1 199 ? 8.448 -12.165 -13.903 1.00 88.62 199 GLN A CA 1
ATOM 1374 C C . GLN A 1 199 ? 7.049 -11.532 -13.927 1.00 88.62 199 GLN A C 1
ATOM 1376 O O . GLN A 1 199 ? 6.080 -12.158 -14.352 1.00 88.62 199 GLN A O 1
ATOM 1381 N N . LEU A 1 200 ? 6.948 -10.287 -13.451 1.00 85.81 200 LEU A N 1
ATOM 1382 C CA . LEU A 1 200 ? 5.684 -9.539 -13.377 1.00 85.81 200 LEU A CA 1
ATOM 1383 C C . LEU A 1 200 ? 5.337 -8.833 -14.691 1.00 85.81 200 LEU A C 1
ATOM 1385 O O . LEU A 1 200 ? 4.162 -8.629 -15.001 1.00 85.81 200 LEU A O 1
ATOM 1389 N N . ALA A 1 201 ? 6.365 -8.444 -15.444 1.00 85.00 201 ALA A N 1
ATOM 1390 C CA . ALA A 1 201 ? 6.247 -7.778 -16.729 1.00 85.00 201 ALA A CA 1
ATOM 1391 C C . ALA A 1 201 ? 7.092 -8.526 -17.770 1.00 85.00 201 ALA A C 1
ATOM 1393 O O . ALA A 1 201 ? 8.231 -8.901 -17.468 1.00 85.00 201 ALA A O 1
ATOM 1394 N N . PRO A 1 202 ? 6.575 -8.739 -18.993 1.00 85.62 202 PRO A N 1
ATOM 1395 C CA . PRO A 1 202 ? 7.366 -9.318 -20.065 1.00 85.62 202 PRO A CA 1
ATOM 1396 C C . PRO A 1 202 ? 8.576 -8.428 -20.404 1.00 85.62 202 PRO A C 1
ATOM 1398 O O . PRO A 1 202 ? 8.426 -7.203 -20.442 1.00 85.62 202 PRO A O 1
ATOM 1401 N N . PRO A 1 203 ? 9.747 -8.998 -20.749 1.00 83.25 203 PRO A N 1
ATOM 1402 C CA . PRO A 1 203 ? 10.932 -8.212 -21.110 1.00 83.25 203 PRO A CA 1
ATOM 1403 C C . PRO A 1 203 ? 10.691 -7.245 -22.277 1.00 83.25 203 PRO A C 1
ATOM 1405 O O . PRO A 1 203 ? 11.205 -6.130 -22.281 1.00 83.25 203 PRO A O 1
ATOM 1408 N N . TRP A 1 204 ? 9.861 -7.642 -23.247 1.00 84.62 204 TRP A N 1
ATOM 1409 C CA . TRP A 1 204 ? 9.510 -6.808 -24.399 1.00 84.62 204 TRP A CA 1
ATOM 1410 C C . TRP A 1 204 ? 8.678 -5.577 -24.013 1.00 84.62 204 TRP A C 1
ATOM 1412 O O . TRP A 1 204 ? 8.810 -4.532 -24.646 1.00 84.62 204 TRP A O 1
ATOM 1422 N N . ALA A 1 205 ? 7.857 -5.672 -22.962 1.00 81.50 205 ALA A N 1
ATOM 1423 C CA . ALA A 1 205 ? 7.077 -4.540 -22.472 1.00 81.50 205 ALA A CA 1
ATOM 1424 C C . ALA A 1 205 ? 8.004 -3.496 -21.836 1.00 81.50 205 ALA A C 1
ATOM 1426 O O . ALA A 1 205 ? 7.876 -2.308 -22.119 1.00 81.50 205 ALA A O 1
ATOM 1427 N N . LEU A 1 206 ? 9.002 -3.940 -21.063 1.00 79.44 206 LEU A N 1
ATOM 1428 C CA . LEU A 1 206 ? 10.023 -3.050 -20.503 1.00 79.44 206 LEU A CA 1
ATOM 1429 C C . LEU A 1 206 ? 10.876 -2.414 -21.607 1.00 79.44 206 LEU A C 1
ATOM 1431 O O . LEU A 1 206 ? 11.071 -1.203 -21.596 1.00 79.44 206 LEU A O 1
ATOM 1435 N N . ALA A 1 207 ? 11.298 -3.194 -22.606 1.00 83.62 207 ALA A N 1
ATOM 1436 C CA . ALA A 1 207 ? 12.055 -2.675 -23.745 1.00 83.62 207 ALA A CA 1
ATOM 1437 C C . ALA A 1 207 ? 11.277 -1.604 -24.531 1.00 83.62 207 ALA A C 1
ATOM 1439 O O . ALA A 1 207 ? 11.869 -0.623 -24.973 1.00 83.62 207 ALA A O 1
ATOM 1440 N N . SER A 1 208 ? 9.952 -1.751 -24.664 1.00 81.38 208 SER A N 1
ATOM 1441 C CA . SER A 1 208 ? 9.116 -0.742 -25.328 1.00 81.38 208 SER A CA 1
ATOM 1442 C C . SER A 1 208 ? 9.042 0.583 -24.561 1.00 81.38 208 SER A C 1
ATOM 1444 O O . SER A 1 208 ? 9.041 1.634 -25.193 1.00 81.38 208 SER A O 1
ATOM 1446 N N . ILE A 1 209 ? 9.063 0.544 -23.221 1.00 78.94 209 ILE A N 1
ATOM 1447 C CA . ILE A 1 209 ? 9.084 1.747 -22.370 1.00 78.94 209 ILE A CA 1
ATOM 1448 C C . ILE A 1 209 ? 10.426 2.477 -22.494 1.00 78.94 209 ILE A C 1
ATOM 1450 O O . ILE A 1 209 ? 10.449 3.702 -22.528 1.00 78.94 209 ILE A O 1
ATOM 1454 N N . VAL A 1 210 ? 11.535 1.733 -22.576 1.00 83.88 210 VAL A N 1
ATOM 1455 C CA . VAL A 1 210 ? 12.874 2.320 -22.771 1.00 83.88 210 VAL A CA 1
ATOM 1456 C C . VAL A 1 210 ? 12.989 2.963 -24.153 1.00 83.88 210 VAL A C 1
ATOM 1458 O O . VAL A 1 210 ? 13.545 4.048 -24.285 1.00 83.88 210 VAL A O 1
ATOM 1461 N N . ALA A 1 211 ? 12.466 2.295 -25.185 1.00 85.38 211 ALA A N 1
ATOM 1462 C CA . ALA A 1 211 ? 12.546 2.774 -26.561 1.00 85.38 211 ALA A CA 1
ATOM 1463 C C . ALA A 1 211 ? 11.707 4.039 -26.798 1.00 85.38 211 ALA A C 1
ATOM 1465 O O . ALA A 1 211 ? 12.144 4.935 -27.517 1.00 85.38 211 ALA A O 1
ATOM 1466 N N . ASP A 1 212 ? 10.516 4.112 -26.200 1.00 82.25 212 ASP A N 1
ATOM 1467 C CA . ASP A 1 212 ? 9.661 5.293 -26.260 1.00 82.25 212 ASP A CA 1
ATOM 1468 C C . ASP A 1 212 ? 8.865 5.448 -24.947 1.00 82.25 212 ASP A C 1
ATOM 1470 O O . ASP A 1 212 ? 7.790 4.863 -24.790 1.00 82.25 212 ASP A O 1
ATOM 1474 N N . PRO A 1 213 ? 9.348 6.274 -24.000 1.00 72.75 213 PRO A N 1
ATOM 1475 C CA . PRO A 1 213 ? 8.664 6.531 -22.728 1.00 72.75 213 PRO A CA 1
ATOM 1476 C C . PRO A 1 213 ? 7.291 7.196 -22.892 1.00 72.75 213 PRO A C 1
ATOM 1478 O O . PRO A 1 213 ? 6.466 7.188 -21.973 1.00 72.75 213 PRO A O 1
ATOM 1481 N N . THR A 1 214 ? 7.052 7.815 -24.051 1.00 76.38 214 THR A N 1
ATOM 1482 C CA . THR A 1 214 ? 5.785 8.475 -24.378 1.00 76.38 214 THR A CA 1
ATOM 1483 C C . THR A 1 214 ? 4.820 7.549 -25.111 1.00 76.38 214 THR A C 1
ATOM 1485 O O . THR A 1 214 ? 3.622 7.852 -25.176 1.00 76.38 214 THR A O 1
ATOM 1488 N N . ALA A 1 215 ? 5.304 6.402 -25.607 1.00 71.62 215 ALA A N 1
ATOM 1489 C CA . ALA A 1 215 ? 4.469 5.412 -26.258 1.00 71.62 215 ALA A CA 1
ATOM 1490 C C . ALA A 1 215 ? 3.433 4.856 -25.285 1.00 71.62 215 ALA A C 1
ATOM 1492 O O . ALA A 1 215 ? 3.680 4.561 -24.112 1.00 71.62 215 ALA A O 1
ATOM 1493 N N . ARG A 1 216 ? 2.223 4.683 -25.809 1.00 68.06 216 ARG A N 1
ATOM 1494 C CA . ARG A 1 216 ? 1.137 4.046 -25.075 1.00 68.06 216 ARG A CA 1
ATOM 1495 C C . ARG A 1 216 ? 1.446 2.562 -24.971 1.00 68.06 216 ARG A C 1
ATOM 1497 O O . ARG A 1 216 ? 1.637 1.899 -25.990 1.00 68.06 216 ARG A O 1
ATOM 1504 N N . LEU A 1 217 ? 1.436 2.035 -23.750 1.00 67.62 217 LEU A N 1
ATOM 1505 C CA . LEU A 1 217 ? 1.516 0.595 -23.547 1.00 67.62 217 LEU A CA 1
ATOM 1506 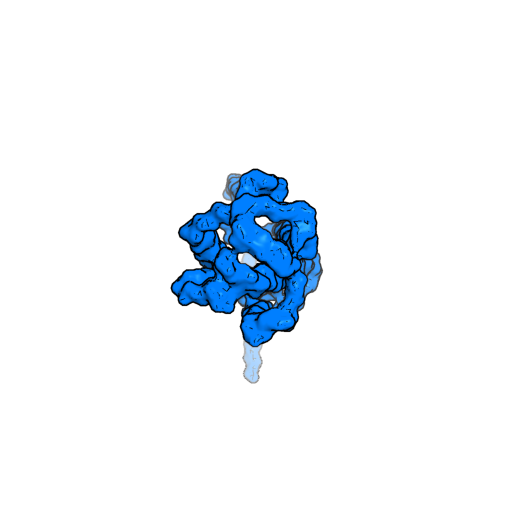C C . LEU A 1 217 ? 0.321 -0.072 -24.248 1.00 67.62 217 LEU A C 1
ATOM 1508 O O . LEU A 1 217 ? -0.823 0.334 -24.010 1.00 67.62 217 LEU A O 1
ATOM 1512 N N . PRO A 1 218 ? 0.548 -1.072 -25.119 1.00 71.75 218 PRO A N 1
ATOM 1513 C CA . PRO A 1 218 ? -0.543 -1.745 -25.801 1.00 71.75 218 PRO A CA 1
ATOM 1514 C C . PRO A 1 218 ? -1.466 -2.416 -24.781 1.00 71.75 218 PRO A C 1
ATOM 1516 O O . PRO A 1 218 ? -1.023 -2.940 -23.752 1.00 71.75 218 PRO A O 1
ATOM 1519 N N . PHE A 1 219 ? -2.769 -2.394 -25.067 1.00 69.31 219 PHE A N 1
ATOM 1520 C CA . PHE A 1 219 ? -3.770 -3.023 -24.211 1.00 69.31 219 PHE A CA 1
ATOM 1521 C C . PHE A 1 219 ? -3.410 -4.507 -24.038 1.00 69.31 219 PHE A C 1
ATOM 1523 O O . PHE A 1 219 ? -3.285 -5.235 -25.019 1.00 69.31 219 PHE A O 1
ATOM 1530 N N . GLY A 1 220 ? -3.187 -4.943 -22.795 1.00 70.19 220 GLY A N 1
ATOM 1531 C CA . GLY A 1 220 ? -2.743 -6.310 -22.502 1.00 70.19 220 GLY A CA 1
ATOM 1532 C C . GLY A 1 220 ? -1.226 -6.532 -22.434 1.00 70.19 220 GLY A C 1
ATOM 1533 O O . GLY A 1 220 ? -0.811 -7.683 -22.361 1.00 70.19 220 GLY A O 1
ATOM 1534 N N . ALA A 1 221 ? -0.387 -5.489 -22.399 1.00 72.38 221 ALA A N 1
ATOM 1535 C CA . ALA A 1 221 ? 1.062 -5.651 -22.197 1.00 72.38 221 ALA A CA 1
ATOM 1536 C C . ALA A 1 221 ? 1.440 -6.214 -20.812 1.00 72.38 221 ALA A C 1
ATOM 1538 O O . ALA A 1 221 ? 2.450 -6.899 -20.665 1.00 72.38 221 ALA A O 1
ATOM 1539 N N . ALA A 1 222 ? 0.620 -5.943 -19.791 1.00 77.31 222 ALA A N 1
ATOM 1540 C CA . ALA A 1 222 ? 0.850 -6.394 -18.418 1.00 77.31 222 ALA A CA 1
ATOM 1541 C C . ALA A 1 222 ? -0.468 -6.804 -17.726 1.00 77.31 222 ALA A C 1
ATOM 1543 O O . ALA A 1 222 ? -0.879 -6.180 -16.745 1.00 77.31 222 ALA A O 1
ATOM 1544 N N . PRO A 1 223 ? -1.167 -7.847 -18.218 1.00 81.25 223 PRO A N 1
ATOM 1545 C CA . PRO A 1 223 ? -2.496 -8.208 -17.727 1.00 81.25 223 PRO A CA 1
ATOM 1546 C C . PRO A 1 223 ? -2.448 -8.650 -16.262 1.00 81.25 223 PRO A C 1
ATOM 1548 O O . PRO A 1 223 ? -3.314 -8.274 -15.477 1.00 81.25 223 PRO A O 1
ATOM 1551 N N . ALA A 1 224 ? -1.390 -9.363 -15.863 1.00 83.12 224 ALA A N 1
ATOM 1552 C CA . ALA A 1 224 ? -1.174 -9.760 -14.475 1.00 83.12 224 ALA A CA 1
ATOM 1553 C C . ALA A 1 224 ? -1.051 -8.542 -13.549 1.00 83.12 224 ALA A C 1
ATOM 1555 O O . ALA A 1 224 ? -1.684 -8.500 -12.498 1.00 83.12 224 ALA A O 1
ATOM 1556 N N . LEU A 1 225 ? -0.289 -7.522 -13.954 1.00 83.75 225 LEU A N 1
ATOM 1557 C CA . LEU A 1 225 ? -0.078 -6.325 -13.145 1.00 83.75 225 LEU A CA 1
ATOM 1558 C C . LEU A 1 225 ? -1.367 -5.508 -12.994 1.00 83.75 225 LEU A C 1
ATOM 1560 O O . LEU A 1 225 ? -1.656 -5.027 -11.899 1.00 83.75 225 LEU A O 1
ATOM 1564 N N . VAL A 1 226 ? -2.166 -5.401 -14.060 1.00 83.75 226 VAL A N 1
ATOM 1565 C CA . VAL A 1 226 ? -3.489 -4.757 -14.019 1.00 83.75 226 VAL A CA 1
ATOM 1566 C C . VAL A 1 226 ? -4.426 -5.505 -13.072 1.00 83.75 226 VAL A C 1
ATOM 1568 O O . VAL A 1 226 ? -5.044 -4.879 -12.213 1.00 83.75 226 VAL A O 1
ATOM 1571 N N . VAL A 1 227 ? -4.494 -6.837 -13.170 1.00 87.75 227 VAL A N 1
ATOM 1572 C CA . VAL A 1 227 ? -5.333 -7.662 -12.287 1.00 87.75 227 VAL A CA 1
ATOM 1573 C C . VAL A 1 227 ? -4.891 -7.522 -10.830 1.00 87.75 227 VAL A C 1
ATOM 1575 O O . VAL A 1 227 ? -5.726 -7.262 -9.969 1.00 87.75 227 VAL A O 1
ATOM 1578 N N . ILE A 1 228 ? -3.590 -7.627 -10.544 1.00 89.69 228 ILE A N 1
ATOM 1579 C CA . ILE A 1 228 ? -3.052 -7.515 -9.181 1.00 89.69 228 ILE A CA 1
ATOM 1580 C C . ILE A 1 228 ? -3.343 -6.132 -8.589 1.00 89.69 228 ILE A C 1
ATOM 1582 O O . ILE A 1 228 ? -3.858 -6.043 -7.475 1.00 89.69 228 ILE A O 1
ATOM 1586 N N . ASN A 1 229 ? -3.063 -5.049 -9.321 1.00 87.38 229 ASN A N 1
ATOM 1587 C CA . ASN A 1 229 ? -3.356 -3.696 -8.837 1.00 87.38 229 ASN A CA 1
ATOM 1588 C C . ASN A 1 229 ? -4.863 -3.460 -8.683 1.00 87.38 229 ASN A C 1
ATOM 1590 O O . ASN A 1 229 ? -5.277 -2.806 -7.727 1.00 87.38 229 ASN A O 1
ATOM 1594 N N . GLY A 1 230 ? -5.684 -4.036 -9.564 1.00 87.06 230 GLY A N 1
ATOM 1595 C CA . GLY A 1 230 ? -7.138 -4.028 -9.435 1.00 87.06 230 GLY A CA 1
ATOM 1596 C C . GLY A 1 230 ? -7.602 -4.711 -8.149 1.00 87.06 230 GLY A C 1
ATOM 1597 O O . GLY A 1 230 ? -8.374 -4.127 -7.392 1.00 87.06 230 GLY A O 1
ATOM 1598 N N . VAL A 1 231 ? -7.075 -5.901 -7.844 1.00 92.19 231 VAL A N 1
ATOM 1599 C CA . VAL A 1 231 ? -7.369 -6.631 -6.598 1.00 92.19 231 VAL A CA 1
ATOM 1600 C C . VAL A 1 231 ? -6.932 -5.830 -5.370 1.00 92.19 231 VAL A C 1
ATOM 1602 O O . VAL A 1 231 ? -7.700 -5.721 -4.415 1.00 92.19 231 VAL A O 1
ATOM 1605 N N . ILE A 1 232 ? -5.741 -5.224 -5.396 1.00 91.81 232 ILE A N 1
ATOM 1606 C CA . ILE A 1 232 ? -5.252 -4.352 -4.315 1.00 91.81 232 ILE A CA 1
ATOM 1607 C C . ILE A 1 232 ? -6.194 -3.153 -4.128 1.00 91.81 232 ILE A C 1
ATOM 1609 O O . ILE A 1 232 ? -6.597 -2.860 -3.003 1.00 91.81 232 ILE A O 1
ATOM 1613 N N . GLY A 1 233 ? -6.588 -2.487 -5.217 1.00 88.06 233 GLY A N 1
ATOM 1614 C CA . GLY A 1 233 ? -7.509 -1.349 -5.181 1.00 88.06 233 GLY A CA 1
ATOM 1615 C C . GLY A 1 233 ? -8.880 -1.717 -4.610 1.00 88.06 233 GLY A C 1
ATOM 1616 O O . GLY A 1 233 ? -9.368 -1.060 -3.689 1.00 88.06 233 GLY A O 1
ATOM 1617 N N . VAL A 1 234 ? -9.472 -2.816 -5.087 1.00 88.94 234 VAL A N 1
ATOM 1618 C CA . VAL A 1 234 ? -10.735 -3.358 -4.554 1.00 88.94 234 VAL A CA 1
ATOM 1619 C C . VAL A 1 234 ? -10.590 -3.738 -3.079 1.00 88.94 234 VAL A C 1
ATOM 1621 O O . VAL A 1 234 ? -11.502 -3.499 -2.289 1.00 88.94 234 VAL A O 1
ATOM 1624 N N . GLY A 1 235 ? -9.440 -4.278 -2.678 1.00 92.75 235 GLY A N 1
ATOM 1625 C CA . GLY A 1 235 ? -9.147 -4.611 -1.288 1.00 92.75 235 GLY A CA 1
ATOM 1626 C C . GLY A 1 235 ? -9.097 -3.386 -0.369 1.00 92.75 235 GLY A C 1
ATOM 1627 O O . GLY A 1 235 ? -9.691 -3.417 0.710 1.00 92.75 235 GLY A O 1
ATOM 1628 N N . PHE A 1 236 ? -8.472 -2.284 -0.800 1.00 91.00 236 PHE A N 1
ATOM 1629 C CA . PHE A 1 236 ? -8.522 -1.014 -0.064 1.00 91.00 236 PHE A CA 1
ATOM 1630 C C . PHE A 1 236 ? -9.954 -0.479 0.054 1.00 91.00 236 PHE A C 1
ATOM 1632 O O . PHE A 1 236 ? -10.356 -0.043 1.135 1.00 91.00 236 PHE A O 1
ATOM 1639 N N . LEU A 1 237 ? -10.748 -0.567 -1.018 1.00 88.00 237 LEU A N 1
ATOM 1640 C CA . LEU A 1 237 ? -12.156 -0.164 -0.992 1.00 88.00 237 LEU A CA 1
ATOM 1641 C C . LEU A 1 237 ? -12.970 -1.019 -0.006 1.00 88.00 237 LEU A C 1
ATOM 1643 O O . LEU A 1 237 ? -13.740 -0.489 0.795 1.00 88.00 237 LEU A O 1
ATOM 1647 N N . ALA A 1 238 ? -12.766 -2.338 -0.014 1.00 90.12 238 ALA A N 1
ATOM 1648 C CA . ALA A 1 238 ? -13.406 -3.253 0.926 1.00 90.12 238 ALA A CA 1
ATOM 1649 C C . ALA A 1 238 ? -13.025 -2.927 2.379 1.00 90.12 238 ALA A C 1
ATOM 1651 O O . ALA A 1 238 ? -13.899 -2.870 3.246 1.00 90.12 238 ALA A O 1
ATOM 1652 N N . ALA A 1 239 ? -11.746 -2.652 2.645 1.00 88.88 239 ALA A N 1
ATOM 1653 C CA . ALA A 1 239 ? -11.287 -2.234 3.964 1.00 88.88 239 ALA A CA 1
ATOM 1654 C C . ALA A 1 239 ? -11.941 -0.921 4.427 1.00 88.88 239 ALA A C 1
ATOM 1656 O O . ALA A 1 239 ? -12.394 -0.836 5.571 1.00 88.88 239 ALA A O 1
ATOM 1657 N N . ALA A 1 240 ? -12.055 0.072 3.539 1.00 88.06 240 ALA A N 1
ATOM 1658 C CA . ALA A 1 240 ? -12.729 1.336 3.832 1.00 88.06 240 ALA A CA 1
ATOM 1659 C C . ALA A 1 240 ? -14.219 1.129 4.162 1.00 88.06 240 ALA A C 1
ATOM 1661 O O . ALA A 1 240 ? -14.720 1.665 5.152 1.00 88.06 240 ALA A O 1
ATOM 1662 N N . LEU A 1 241 ? -14.923 0.282 3.401 1.00 87.94 241 LEU A N 1
ATOM 1663 C CA . LEU A 1 241 ? -16.327 -0.058 3.662 1.00 87.94 241 LEU A CA 1
ATOM 1664 C C . LEU A 1 241 ? -16.520 -0.785 5.001 1.00 87.94 241 LEU A C 1
ATOM 1666 O O . LEU A 1 241 ? -17.488 -0.515 5.718 1.00 87.94 241 LEU A O 1
ATOM 1670 N N . LEU A 1 242 ? -15.608 -1.695 5.361 1.00 89.56 242 LEU A N 1
ATOM 1671 C CA . LEU A 1 242 ? -15.630 -2.381 6.657 1.00 89.56 242 LEU A CA 1
ATOM 1672 C C . LEU A 1 242 ? -15.388 -1.400 7.809 1.00 89.56 242 LEU A C 1
ATOM 1674 O O . LEU A 1 242 ? -16.107 -1.452 8.809 1.00 89.56 242 LEU A O 1
ATOM 1678 N N . ALA A 1 243 ? -14.429 -0.482 7.655 1.00 84.44 243 ALA A N 1
ATOM 1679 C CA . ALA A 1 243 ? -14.174 0.575 8.628 1.00 84.44 243 ALA A CA 1
ATOM 1680 C C . ALA A 1 243 ? -15.417 1.461 8.819 1.00 84.44 243 ALA A C 1
ATOM 1682 O O . ALA A 1 243 ? -15.873 1.639 9.950 1.00 84.44 243 ALA A O 1
ATOM 1683 N N . HIS A 1 244 ? -16.048 1.901 7.728 1.00 82.75 244 HIS A N 1
ATOM 1684 C CA . HIS A 1 244 ? -17.270 2.702 7.794 1.00 82.75 244 HIS A CA 1
ATOM 1685 C C . HIS A 1 244 ? -18.436 1.953 8.466 1.00 82.75 244 HIS A C 1
ATOM 1687 O O . HIS A 1 244 ? -19.121 2.494 9.337 1.00 82.75 244 HIS A O 1
ATOM 1693 N N . ARG A 1 245 ? -18.648 0.671 8.132 1.00 87.00 245 ARG A N 1
ATOM 1694 C CA . ARG A 1 245 ? -19.665 -0.157 8.805 1.00 87.00 245 ARG A CA 1
ATOM 1695 C C . ARG A 1 245 ? -19.393 -0.321 10.294 1.00 87.00 245 ARG A C 1
ATOM 1697 O O . ARG A 1 245 ? -20.347 -0.339 11.071 1.00 87.00 245 ARG A O 1
ATOM 1704 N N . SER A 1 246 ? -18.127 -0.461 10.686 1.00 84.06 246 SER A N 1
ATOM 1705 C CA . SER A 1 246 ? -17.772 -0.574 12.099 1.00 84.06 246 SER A CA 1
ATOM 1706 C C . SER A 1 246 ? -18.139 0.691 12.866 1.00 84.06 246 SER A C 1
ATOM 1708 O O . SER A 1 246 ? -18.853 0.582 13.859 1.00 84.06 246 SER A O 1
ATOM 1710 N N . PHE A 1 247 ? -17.795 1.867 12.331 1.00 81.06 247 PHE A N 1
ATOM 1711 C CA . PHE A 1 247 ? -18.137 3.164 12.912 1.00 81.06 247 PHE A CA 1
ATOM 1712 C C . PHE A 1 247 ? -19.650 3.324 13.127 1.00 81.06 247 PHE A C 1
ATOM 1714 O O . PHE A 1 247 ? -20.103 3.646 14.227 1.00 81.06 247 PHE A O 1
ATOM 1721 N N . ARG A 1 248 ? -20.458 2.976 12.113 1.00 81.88 248 ARG A N 1
ATOM 1722 C CA . ARG A 1 248 ? -21.928 3.038 12.216 1.00 81.88 248 ARG A CA 1
ATOM 1723 C C . ARG A 1 248 ? -22.516 2.117 13.285 1.00 81.88 248 ARG A C 1
ATOM 1725 O O . ARG A 1 248 ? -23.608 2.392 13.773 1.00 81.88 248 ARG A O 1
ATOM 1732 N N . ARG A 1 249 ? -21.849 1.007 13.613 1.00 82.00 249 ARG A N 1
ATOM 1733 C CA . ARG A 1 249 ? -22.355 0.017 14.573 1.00 82.00 249 ARG A CA 1
ATOM 1734 C C . ARG A 1 249 ? -21.957 0.337 16.008 1.00 82.00 249 ARG A C 1
ATOM 1736 O O . ARG A 1 249 ? -22.751 0.092 16.911 1.00 82.00 249 ARG A O 1
ATOM 1743 N N . SER A 1 250 ? -20.730 0.802 16.232 1.00 75.19 250 SER A N 1
ATOM 1744 C CA . SER A 1 250 ? -20.208 1.018 17.582 1.00 75.19 250 SER A CA 1
ATOM 1745 C C . SER A 1 250 ? -20.706 2.316 18.209 1.00 75.19 250 SER A C 1
ATOM 1747 O O . SER A 1 250 ? -20.763 2.366 19.435 1.00 75.19 250 SER A O 1
ATOM 1749 N N . GLY A 1 251 ? -21.072 3.338 17.418 1.00 63.81 251 GLY A N 1
ATOM 1750 C CA . GLY A 1 251 ? -21.664 4.595 17.912 1.00 63.81 251 GLY A CA 1
ATOM 1751 C C . GLY A 1 251 ? -20.836 5.308 18.993 1.00 63.81 251 GLY A C 1
ATOM 1752 O O . GLY A 1 251 ? -21.328 6.200 19.678 1.00 63.81 251 GLY A O 1
ATOM 1753 N N . ARG A 1 252 ? -19.582 4.892 19.199 1.00 59.19 252 ARG A N 1
ATOM 1754 C CA . ARG A 1 252 ? -18.701 5.420 20.233 1.00 59.19 252 ARG A CA 1
ATOM 1755 C C . ARG A 1 252 ? -18.006 6.640 19.656 1.00 59.19 252 ARG A C 1
ATOM 1757 O O . ARG A 1 252 ? -17.047 6.514 18.904 1.00 59.19 252 ARG A O 1
ATOM 1764 N N . ALA A 1 253 ? -18.458 7.812 20.092 1.00 48.56 253 ALA A N 1
ATOM 1765 C CA . ALA A 1 253 ? -17.890 9.124 19.778 1.00 48.56 253 ALA A CA 1
ATOM 1766 C C . ALA A 1 253 ? -16.374 9.252 20.059 1.00 48.56 253 ALA A C 1
ATOM 1768 O O . ALA A 1 253 ? -15.732 10.161 19.552 1.00 48.56 253 ALA A O 1
ATOM 1769 N N . GLY A 1 254 ? -15.754 8.315 20.789 1.00 50.84 254 GLY A N 1
ATOM 1770 C CA . GLY A 1 254 ? -14.291 8.230 20.893 1.00 50.84 254 GLY A CA 1
ATOM 1771 C C . GLY A 1 254 ? -13.570 7.957 19.560 1.00 50.84 254 GLY A C 1
ATOM 1772 O O . GLY A 1 254 ? -12.367 8.185 19.478 1.00 50.84 254 GLY A O 1
ATOM 1773 N N . ASP A 1 255 ? -14.284 7.496 18.524 1.00 49.38 255 ASP A N 1
ATOM 1774 C CA . ASP A 1 255 ? -13.782 7.347 17.148 1.00 49.38 255 ASP A CA 1
ATOM 1775 C C . ASP A 1 255 ? -13.928 8.613 16.285 1.00 49.38 255 ASP A C 1
ATOM 1777 O O . ASP A 1 255 ? -13.333 8.680 15.213 1.00 49.38 255 ASP A O 1
ATOM 1781 N N . ALA A 1 256 ? -14.643 9.640 16.756 1.00 49.22 256 ALA A N 1
ATOM 1782 C CA . ALA A 1 256 ? -14.816 10.903 16.036 1.00 49.22 256 ALA A CA 1
ATOM 1783 C C . ALA A 1 256 ? -13.508 11.692 15.850 1.00 49.22 256 ALA A C 1
ATOM 1785 O O . ALA A 1 256 ? -13.355 12.422 14.878 1.00 49.22 256 ALA A O 1
ATOM 1786 N N . LEU A 1 257 ? -12.530 11.493 16.740 1.00 45.25 257 LEU A N 1
ATOM 1787 C CA . LEU A 1 257 ? -11.198 12.108 16.655 1.00 45.25 257 LEU A CA 1
ATOM 1788 C C . LEU A 1 257 ? -10.336 11.581 15.490 1.00 45.25 257 LEU A C 1
ATOM 1790 O O . LEU A 1 257 ? -9.245 12.096 15.284 1.00 45.25 257 LEU A O 1
ATOM 1794 N N . LEU A 1 258 ? -10.787 10.554 14.756 1.00 44.69 258 LEU A N 1
ATOM 1795 C CA . LEU A 1 258 ? -10.152 10.071 13.518 1.00 44.69 258 LEU A CA 1
ATOM 1796 C C . LEU A 1 258 ? -10.942 10.444 12.249 1.00 44.69 258 LEU A C 1
ATOM 1798 O O . LEU A 1 258 ? -10.512 10.087 11.153 1.00 44.69 258 LEU A O 1
ATOM 1802 N N . ALA A 1 259 ? -12.092 11.112 12.393 1.00 39.91 259 ALA A N 1
ATOM 1803 C CA . ALA A 1 259 ? -12.877 11.652 11.281 1.00 39.91 259 ALA A CA 1
ATOM 1804 C C . ALA A 1 259 ? -12.643 13.165 11.060 1.00 39.91 259 ALA A C 1
ATOM 1806 O O . ALA A 1 259 ? -13.157 13.712 10.087 1.00 39.91 259 ALA A O 1
ATOM 1807 N N . ALA A 1 260 ? -11.869 13.823 11.933 1.00 39.19 260 ALA A N 1
ATOM 1808 C CA . ALA A 1 260 ? -11.357 15.190 11.778 1.00 39.19 260 ALA A CA 1
ATOM 1809 C C . ALA A 1 260 ? -9.858 15.159 11.452 1.00 39.19 260 ALA A C 1
ATOM 1811 O O . ALA A 1 260 ? -9.422 16.010 10.645 1.00 39.19 260 ALA A O 1
#